Protein AF-A0A6M8B7M1-F1 (afdb_monomer_lite)

Foldseek 3Di:
DAKAKAKAKWKWKFFQDDDPDTQIATFPDREPVCRVVRLVCLVPDDQPDPVSCVRSVSSVVHDPPRIFMWIKMKIKIKGAKDWDDPPDPVLVVLVVQLVRLLCQLPDPVHHYTHDFPADAEDDFAWPDWDKDKWKWKDFAPAGPPRDDPRIGTLPDDPPPHPVVSQCSCQPVPCVVVVHDNDDPPDRHRMTMIMMMMIMIMTDIGGRNYDDDSSVRSVVNSVNSVVVSD

Structure (mmCIF, N/CA/C/O backbone):
data_AF-A0A6M8B7M1-F1
#
_entry.id   AF-A0A6M8B7M1-F1
#
loop_
_atom_site.group_PDB
_atom_site.id
_atom_site.type_symbol
_atom_site.label_atom_id
_atom_site.label_alt_id
_atom_site.label_comp_id
_atom_site.label_asym_id
_atom_site.label_entity_id
_atom_site.label_seq_id
_atom_site.pdbx_PDB_ins_code
_atom_site.Cartn_x
_atom_site.Cartn_y
_atom_site.Cartn_z
_atom_site.occupancy
_atom_site.B_iso_or_equiv
_atom_site.auth_seq_id
_atom_site.auth_comp_id
_atom_site.auth_asym_id
_atom_site.auth_atom_id
_atom_site.pdbx_PDB_model_num
ATOM 1 N N . MET A 1 1 ? 16.427 -6.566 -4.535 1.00 50.25 1 MET A N 1
ATOM 2 C CA . MET A 1 1 ? 16.160 -6.938 -3.132 1.00 50.25 1 MET A CA 1
ATOM 3 C C . MET A 1 1 ? 15.189 -8.113 -3.174 1.00 50.25 1 MET A C 1
ATOM 5 O O . MET A 1 1 ? 15.314 -8.883 -4.108 1.00 50.25 1 MET A O 1
ATOM 9 N N . ALA A 1 2 ? 14.326 -8.339 -2.187 1.00 62.00 2 ALA A N 1
ATOM 10 C CA . ALA A 1 2 ? 13.130 -9.162 -2.362 1.00 62.00 2 ALA A CA 1
ATOM 11 C C . ALA A 1 2 ? 11.922 -8.229 -2.210 1.00 62.00 2 ALA A C 1
ATOM 13 O O . ALA A 1 2 ? 12.039 -7.222 -1.501 1.00 62.00 2 ALA A O 1
ATOM 14 N N . ALA A 1 3 ? 10.789 -8.548 -2.846 1.00 69.50 3 ALA A N 1
ATOM 15 C CA . ALA A 1 3 ? 9.549 -7.794 -2.666 1.00 69.50 3 ALA A CA 1
ATOM 16 C C . ALA A 1 3 ? 9.254 -7.571 -1.178 1.00 69.50 3 ALA A C 1
ATOM 18 O O . ALA A 1 3 ? 9.353 -8.488 -0.359 1.00 69.50 3 ALA A O 1
ATOM 19 N N . ARG A 1 4 ? 8.907 -6.333 -0.831 1.00 84.06 4 ARG A N 1
ATOM 20 C CA . ARG A 1 4 ? 8.610 -5.935 0.545 1.00 84.06 4 ARG A CA 1
ATOM 21 C C . ARG A 1 4 ? 7.103 -5.908 0.711 1.00 84.06 4 ARG A C 1
ATOM 23 O O . ARG A 1 4 ? 6.458 -5.071 0.088 1.00 84.06 4 ARG A O 1
ATOM 30 N N . ALA A 1 5 ? 6.566 -6.808 1.531 1.00 93.88 5 ALA A N 1
ATOM 31 C CA . ALA A 1 5 ? 5.160 -6.832 1.911 1.00 93.88 5 ALA A CA 1
ATOM 32 C C . ALA A 1 5 ? 5.018 -6.649 3.427 1.00 93.88 5 ALA A C 1
ATOM 34 O O . ALA A 1 5 ? 5.775 -7.240 4.200 1.00 93.88 5 ALA A O 1
ATOM 35 N N . GLN A 1 6 ? 4.051 -5.837 3.847 1.00 96.38 6 GLN A N 1
ATOM 36 C CA . GLN A 1 6 ? 3.696 -5.672 5.256 1.00 96.38 6 GLN A CA 1
ATOM 37 C C . GLN A 1 6 ? 2.216 -5.325 5.419 1.00 96.38 6 GLN A C 1
ATOM 39 O O . GLN A 1 6 ? 1.580 -4.836 4.481 1.00 96.38 6 GLN A O 1
ATOM 44 N N . ILE A 1 7 ? 1.693 -5.571 6.619 1.00 97.12 7 ILE A N 1
ATOM 45 C CA . ILE A 1 7 ? 0.357 -5.154 7.043 1.00 97.12 7 ILE A CA 1
ATOM 46 C C . ILE A 1 7 ? 0.464 -4.371 8.347 1.00 97.12 7 ILE A C 1
ATOM 48 O O . ILE A 1 7 ? 0.953 -4.895 9.347 1.00 97.12 7 ILE A O 1
ATOM 52 N N . ASP A 1 8 ? -0.037 -3.144 8.352 1.00 96.12 8 ASP A N 1
ATOM 53 C CA . ASP A 1 8 ? -0.039 -2.257 9.508 1.00 96.12 8 ASP A CA 1
ATOM 54 C C . ASP A 1 8 ? -1.427 -2.193 10.156 1.00 96.12 8 ASP A C 1
ATOM 56 O O . ASP A 1 8 ? -2.445 -2.045 9.476 1.00 96.12 8 ASP A O 1
ATOM 60 N N . HIS A 1 9 ? -1.461 -2.265 11.489 1.00 95.75 9 HIS A N 1
ATOM 61 C CA . HIS A 1 9 ? -2.602 -1.824 12.285 1.00 95.75 9 HIS A CA 1
ATOM 62 C C . HIS A 1 9 ? -2.495 -0.317 12.483 1.00 95.75 9 HIS A C 1
ATOM 64 O O . HIS A 1 9 ? -1.769 0.171 13.352 1.00 95.75 9 HIS A O 1
ATOM 70 N N . GLU A 1 10 ? -3.245 0.428 11.686 1.00 95.25 10 GLU A N 1
ATOM 71 C CA . GLU A 1 10 ? -3.415 1.856 11.896 1.00 95.25 10 GLU A CA 1
ATOM 72 C C . GLU A 1 10 ? -4.432 2.032 13.023 1.00 95.25 10 GLU A C 1
ATOM 74 O O . GLU A 1 10 ? -5.534 1.494 12.935 1.00 95.25 10 GLU A O 1
ATOM 79 N N . TRP A 1 11 ? -4.098 2.773 14.080 1.00 95.88 11 TRP A N 1
ATOM 80 C CA . TRP A 1 11 ? -5.036 3.095 15.160 1.00 95.88 11 TRP A CA 1
ATOM 81 C C . TRP A 1 11 ? -5.643 4.482 14.977 1.00 95.88 11 TRP A C 1
ATOM 83 O O . TRP A 1 11 ? -4.970 5.422 14.564 1.00 95.88 11 TRP A O 1
ATOM 93 N N . MET A 1 12 ? -6.925 4.627 15.304 1.00 95.12 12 MET A N 1
ATOM 94 C CA . MET A 1 12 ? -7.669 5.880 15.210 1.00 95.12 12 MET A CA 1
ATOM 95 C C . MET A 1 12 ? -8.521 6.106 16.451 1.00 95.12 12 MET A C 1
ATOM 97 O O . MET A 1 12 ? -8.958 5.170 17.125 1.00 95.12 12 MET A O 1
ATOM 101 N N . ALA A 1 13 ? -8.811 7.377 16.710 1.00 93.94 13 ALA A N 1
ATOM 102 C CA . ALA A 1 13 ? -9.859 7.786 17.629 1.00 93.94 13 ALA A CA 1
ATOM 103 C C . ALA A 1 13 ? -10.965 8.507 16.858 1.00 93.94 13 ALA A C 1
ATOM 105 O O . ALA A 1 13 ? -10.692 9.310 15.962 1.00 93.94 13 ALA A O 1
ATOM 106 N N . ARG A 1 14 ? -12.215 8.248 17.241 1.00 90.50 14 ARG A N 1
ATOM 107 C CA . ARG A 1 14 ? -13.393 8.985 16.780 1.00 90.50 14 ARG A CA 1
ATOM 108 C C . ARG A 1 14 ? -14.243 9.449 17.957 1.00 90.50 14 ARG A C 1
ATOM 110 O O . ARG A 1 14 ? -14.181 8.864 19.035 1.00 90.50 14 ARG A O 1
ATOM 117 N N . GLY A 1 15 ? -15.054 10.483 17.758 1.00 84.56 15 GLY A N 1
ATOM 118 C CA . GLY A 1 15 ? -16.059 10.884 18.749 1.00 84.56 15 GLY A CA 1
ATOM 119 C C . GLY A 1 15 ? -17.270 9.946 18.764 1.00 84.56 15 GLY A C 1
ATOM 120 O O . GLY A 1 15 ? -17.719 9.501 17.708 1.00 84.56 15 GLY A O 1
ATOM 121 N N . ALA A 1 16 ? -17.830 9.682 19.945 1.00 71.44 16 ALA A N 1
ATOM 122 C CA . ALA A 1 16 ? -19.031 8.867 20.142 1.00 71.44 16 ALA A CA 1
ATOM 123 C C . ALA A 1 16 ? -20.357 9.553 19.697 1.00 71.44 16 ALA A C 1
ATOM 125 O O . ALA A 1 16 ? -21.299 9.586 20.474 1.00 71.44 16 ALA A O 1
ATOM 126 N N . THR A 1 17 ? -20.478 10.028 18.442 1.00 68.44 17 THR A N 1
ATOM 127 C CA . THR A 1 17 ? -21.732 10.518 17.770 1.00 68.44 17 THR A CA 1
ATOM 128 C C . THR A 1 17 ? -22.446 11.752 18.394 1.00 68.44 17 THR A C 1
ATOM 130 O O . THR A 1 17 ? -22.313 11.989 19.590 1.00 68.44 17 THR A O 1
ATOM 133 N N . PRO A 1 18 ? -23.365 12.467 17.691 1.00 55.09 18 PRO A N 1
ATOM 134 C CA . PRO A 1 18 ? -23.285 13.154 16.381 1.00 55.09 18 PRO A CA 1
ATOM 135 C C . PRO A 1 18 ? -22.349 14.397 16.418 1.00 55.09 18 PRO A C 1
ATOM 137 O O . PRO A 1 18 ? -21.857 14.742 17.493 1.00 55.09 18 PRO A O 1
ATOM 140 N N . PRO A 1 19 ? -22.096 15.122 15.299 1.00 54.25 19 PRO A N 1
ATOM 141 C CA . PRO A 1 19 ? -22.866 15.170 14.043 1.00 54.25 19 PRO A CA 1
ATOM 142 C C . PRO A 1 19 ? -22.560 14.007 13.092 1.00 54.25 19 PRO A C 1
ATOM 144 O O . PRO A 1 19 ? -21.630 13.248 13.352 1.00 54.25 19 PRO A O 1
ATOM 147 N N . ASP A 1 20 ? -23.332 13.909 11.998 1.00 56.28 20 ASP A N 1
ATOM 148 C CA . ASP A 1 20 ? -23.357 12.876 10.930 1.00 56.28 20 ASP A CA 1
ATOM 149 C C . ASP A 1 20 ? -21.999 12.502 10.298 1.00 56.28 20 ASP A C 1
ATOM 151 O O . ASP A 1 20 ? -21.921 11.660 9.408 1.00 56.28 20 ASP A O 1
ATOM 155 N N . ASN A 1 21 ? -20.913 13.110 10.763 1.00 63.81 21 ASN A N 1
ATOM 156 C CA . ASN A 1 21 ? -19.550 12.731 10.451 1.00 63.81 21 ASN A CA 1
ATOM 157 C C . ASN A 1 21 ? -18.676 13.013 11.690 1.00 63.81 21 ASN A C 1
ATOM 159 O O . ASN A 1 21 ? -18.142 14.125 11.828 1.00 63.81 21 ASN A O 1
ATOM 163 N N . PRO A 1 22 ? -18.597 12.081 12.662 1.00 71.19 22 PRO A N 1
ATOM 164 C CA . PRO A 1 22 ? -17.791 12.295 13.855 1.00 71.19 22 PRO A CA 1
ATOM 165 C C . PRO A 1 22 ? -16.328 12.520 13.443 1.00 71.19 22 PRO A C 1
ATOM 167 O O . PRO A 1 22 ? -15.845 11.850 12.530 1.00 71.19 22 PRO A O 1
ATOM 170 N N . PRO A 1 23 ? -15.605 13.461 14.081 1.00 81.00 23 PRO A N 1
ATOM 171 C CA . PRO A 1 23 ? -14.193 13.668 13.784 1.00 81.00 23 PRO A CA 1
ATOM 172 C C . PRO A 1 23 ? -13.435 12.357 14.008 1.00 81.00 23 PRO A C 1
ATOM 174 O O . PRO A 1 23 ? -13.570 11.755 15.073 1.00 81.00 23 PRO A O 1
ATOM 177 N N . VAL A 1 24 ? -12.656 11.937 13.013 1.00 87.94 24 VAL A N 1
ATOM 178 C CA . VAL A 1 24 ? -11.744 10.789 13.091 1.00 87.94 24 VAL A CA 1
ATOM 179 C C . VAL A 1 24 ? -10.322 11.316 12.963 1.00 87.94 24 VAL A C 1
ATOM 181 O O . VAL A 1 24 ? -10.053 12.159 12.107 1.00 87.94 24 VAL A O 1
ATOM 184 N N . VAL A 1 25 ? -9.420 10.836 13.813 1.00 92.06 25 VAL A N 1
ATOM 185 C CA . VAL A 1 25 ? -7.995 11.180 13.771 1.00 92.06 25 VAL A CA 1
ATOM 186 C C . VAL A 1 25 ? -7.148 9.915 13.810 1.00 92.06 25 VAL A C 1
ATOM 188 O O . VAL A 1 25 ? -7.424 9.010 14.599 1.00 92.06 25 VAL A O 1
ATOM 191 N N . GLY A 1 26 ? -6.128 9.857 12.952 1.00 92.88 26 GLY A N 1
ATOM 192 C CA . GLY A 1 26 ? -5.100 8.818 12.988 1.00 92.88 26 GLY A CA 1
ATOM 193 C C . GLY A 1 26 ? -4.170 9.002 14.184 1.00 92.88 26 GLY A C 1
ATOM 194 O O . GLY A 1 26 ? -3.868 10.128 14.576 1.00 92.88 26 GLY A O 1
ATOM 195 N N . LEU A 1 27 ? -3.735 7.898 14.779 1.00 93.88 27 LEU A N 1
ATOM 196 C CA . LEU A 1 27 ? -2.877 7.871 15.955 1.00 93.88 27 LEU A CA 1
ATOM 197 C C . LEU A 1 27 ? -1.531 7.254 15.587 1.00 93.88 27 LEU A C 1
ATOM 199 O O . LEU A 1 27 ? -1.476 6.186 14.983 1.00 93.88 27 LEU A O 1
ATOM 203 N N . GLU A 1 28 ? -0.444 7.879 16.032 1.00 91.62 28 GLU A N 1
ATOM 204 C CA . GLU A 1 28 ? 0.894 7.279 15.996 1.00 91.62 28 GLU A CA 1
ATOM 205 C C . GLU A 1 28 ? 1.015 6.210 17.099 1.00 91.62 28 GLU A C 1
ATOM 207 O O . GLU A 1 28 ? 1.672 6.394 18.126 1.00 91.62 28 GLU A O 1
ATOM 212 N N . ALA A 1 29 ? 0.295 5.105 16.919 1.00 92.06 29 ALA A N 1
ATOM 213 C CA . ALA A 1 29 ? 0.252 3.965 17.820 1.00 92.06 29 ALA A CA 1
ATOM 214 C C . ALA A 1 29 ? 0.104 2.685 17.000 1.00 92.06 29 ALA A C 1
ATOM 216 O O . ALA A 1 29 ? -0.763 2.602 16.137 1.00 92.06 29 ALA A O 1
ATOM 217 N N . THR A 1 30 ? 0.916 1.678 17.310 1.00 89.75 30 THR A N 1
ATOM 218 C CA . THR A 1 30 ? 0.813 0.355 16.677 1.00 89.75 30 THR A CA 1
ATOM 219 C C . THR A 1 30 ? -0.034 -0.607 17.506 1.00 89.75 30 THR A C 1
ATOM 221 O O . THR A 1 30 ? -0.439 -1.651 17.022 1.00 89.75 30 THR A O 1
ATOM 224 N N . SER A 1 31 ? -0.355 -0.271 18.754 1.00 92.69 31 SER A N 1
ATOM 225 C CA . SER A 1 31 ? -1.171 -1.119 19.629 1.00 92.69 31 SER A CA 1
ATOM 226 C C . SER A 1 31 ? -2.301 -0.341 20.273 1.00 92.69 31 SER A C 1
ATOM 228 O O . SER A 1 31 ? -2.190 0.862 20.558 1.00 92.69 31 SER A O 1
ATOM 230 N N . ARG A 1 32 ? -3.364 -1.062 20.632 1.00 93.50 32 ARG A N 1
ATOM 231 C CA . ARG A 1 32 ? -4.490 -0.463 21.355 1.00 93.50 32 ARG A CA 1
ATOM 232 C C . ARG A 1 32 ? -4.069 0.162 22.683 1.00 93.50 32 ARG A C 1
ATOM 234 O O . ARG A 1 32 ? -4.633 1.176 23.107 1.00 93.50 32 ARG A O 1
ATOM 241 N N . ALA A 1 33 ? -3.097 -0.447 23.358 1.00 93.69 33 ALA A N 1
ATOM 242 C CA . ALA A 1 33 ? -2.597 0.017 24.648 1.00 93.69 33 ALA A CA 1
ATOM 243 C C . ALA A 1 33 ? -1.935 1.404 24.556 1.00 93.69 33 ALA A C 1
ATOM 245 O O . ALA A 1 33 ? -1.994 2.182 25.508 1.00 93.69 33 ALA A O 1
ATOM 246 N N . GLN A 1 34 ? -1.341 1.736 23.406 1.00 95.12 34 GLN A N 1
ATOM 247 C CA . GLN A 1 34 ? -0.684 3.023 23.160 1.00 95.12 34 GLN A CA 1
ATOM 248 C C . GLN A 1 34 ? -1.654 4.109 22.675 1.00 95.12 34 GLN A C 1
ATOM 250 O O . GLN A 1 34 ? -1.396 5.296 22.893 1.00 95.12 34 GLN A O 1
ATOM 255 N N . ALA A 1 35 ? -2.779 3.724 22.063 1.00 93.81 35 ALA A N 1
ATOM 256 C CA . ALA A 1 35 ? -3.727 4.643 21.432 1.00 93.81 35 ALA A CA 1
ATOM 257 C C . ALA A 1 35 ? -4.201 5.807 22.342 1.00 93.81 35 ALA A C 1
ATOM 259 O O . ALA A 1 35 ? -4.167 6.954 21.887 1.00 93.81 35 ALA A O 1
ATOM 260 N N . PRO A 1 36 ? -4.540 5.606 23.636 1.00 94.12 36 PRO A N 1
ATOM 261 C CA . PRO A 1 36 ? -4.932 6.718 24.507 1.00 94.12 36 PRO A CA 1
ATOM 262 C C . PRO A 1 36 ? -3.813 7.734 24.744 1.00 94.12 36 PRO A C 1
ATOM 264 O O . PRO A 1 36 ? -4.052 8.943 24.783 1.00 94.12 36 PRO A O 1
ATOM 267 N N . GLN A 1 37 ? -2.570 7.262 24.886 1.00 94.81 37 GLN A N 1
ATOM 268 C CA . GLN A 1 37 ? -1.426 8.151 25.059 1.00 94.81 37 GLN A CA 1
ATOM 269 C C . GLN A 1 37 ? -1.120 8.911 23.764 1.00 94.81 37 GLN A C 1
ATOM 271 O O . GLN A 1 37 ? -0.813 10.100 23.836 1.00 94.81 37 GLN A O 1
ATOM 276 N N . ALA A 1 38 ? -1.233 8.261 22.603 1.00 94.12 38 ALA A N 1
ATOM 277 C CA . ALA A 1 38 ? -1.049 8.901 21.303 1.00 94.12 38 ALA A CA 1
ATOM 278 C C . ALA A 1 38 ? -2.077 10.020 21.070 1.00 94.12 38 ALA A C 1
ATOM 280 O O . ALA A 1 38 ? -1.701 11.137 20.720 1.00 94.12 38 ALA A O 1
ATOM 281 N N . LEU A 1 39 ? -3.357 9.776 21.378 1.00 94.06 39 LEU A N 1
ATOM 282 C CA . LEU A 1 39 ? -4.387 10.813 21.292 1.00 94.06 39 LEU A CA 1
ATOM 283 C C . LEU A 1 39 ? -4.105 11.983 22.242 1.00 94.06 39 LEU A C 1
ATOM 285 O O . LEU A 1 39 ? -4.245 13.147 21.865 1.00 94.06 39 LEU A O 1
ATOM 289 N N . ARG A 1 40 ? -3.676 11.692 23.476 1.00 92.62 40 ARG A N 1
ATOM 290 C CA . ARG A 1 40 ? -3.297 12.737 24.431 1.00 92.62 40 ARG A CA 1
ATOM 291 C C . ARG A 1 40 ? -2.141 13.586 23.903 1.00 92.62 40 ARG A C 1
ATOM 293 O O . ARG A 1 40 ? -2.224 14.804 24.012 1.00 92.62 40 ARG A O 1
ATOM 300 N N . ARG A 1 41 ? -1.105 12.969 23.317 1.00 91.25 41 ARG A N 1
ATOM 301 C CA . ARG A 1 41 ? 0.026 13.690 22.707 1.00 91.25 41 ARG A CA 1
ATOM 302 C C . ARG A 1 41 ? -0.452 14.639 21.616 1.00 91.25 41 ARG A C 1
ATOM 304 O O . ARG A 1 41 ? -0.151 15.824 21.711 1.00 91.25 41 ARG A O 1
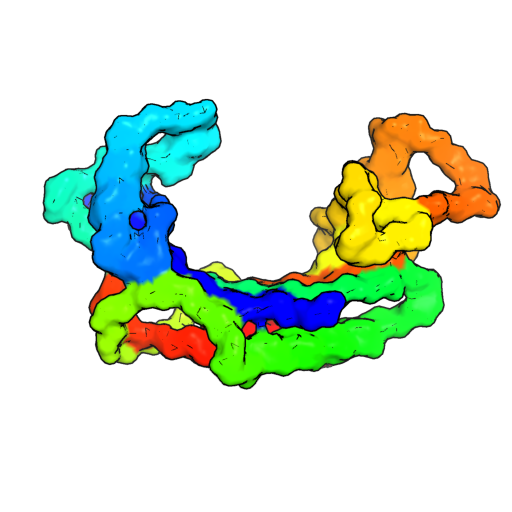ATOM 311 N N . LEU A 1 42 ? -1.289 14.165 20.689 1.00 90.56 42 LEU A N 1
ATOM 312 C CA . LEU A 1 42 ? -1.875 15.004 19.634 1.00 90.56 42 LEU A CA 1
ATOM 313 C C . LEU A 1 42 ? -2.626 16.221 20.190 1.00 90.56 42 LEU A C 1
ATOM 315 O O . LEU A 1 42 ? -2.543 17.298 19.616 1.00 90.56 42 LEU A O 1
ATOM 319 N N . ARG A 1 43 ? -3.325 16.076 21.324 1.00 88.94 43 ARG A N 1
ATOM 320 C CA . ARG A 1 43 ? -4.040 17.190 21.973 1.00 88.94 43 ARG A CA 1
ATOM 321 C C . ARG A 1 43 ? -3.118 18.191 22.677 1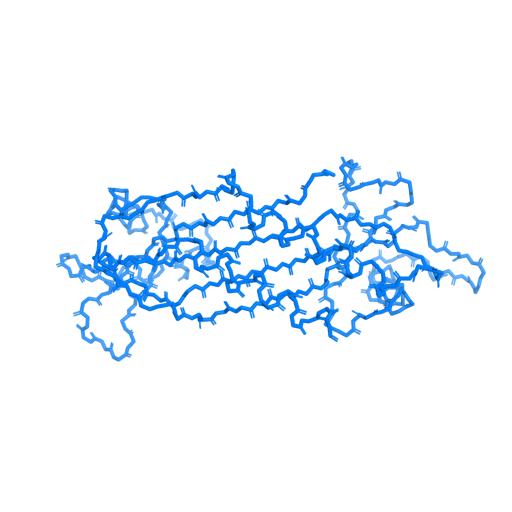.00 88.94 43 ARG A C 1
ATOM 323 O O . ARG A 1 43 ? -3.517 19.338 22.880 1.00 88.94 43 ARG A O 1
ATOM 330 N N . THR A 1 44 ? -1.937 17.766 23.119 1.00 87.06 44 THR A N 1
ATOM 331 C CA . THR A 1 44 ? -1.049 18.582 23.966 1.00 87.06 44 THR A CA 1
ATOM 332 C C . THR A 1 44 ? 0.161 19.152 23.239 1.00 87.06 44 THR A C 1
ATOM 334 O O . THR A 1 44 ? 0.725 20.143 23.695 1.00 87.06 44 THR A O 1
ATOM 337 N N . GLU A 1 45 ? 0.595 18.523 22.151 1.00 84.88 45 GLU A N 1
ATOM 338 C CA . GLU A 1 45 ? 1.769 18.951 21.400 1.00 84.88 45 GLU A CA 1
ATOM 339 C C . GLU A 1 45 ? 1.412 20.077 20.429 1.00 84.88 45 GLU A C 1
ATOM 341 O O . GLU A 1 45 ? 0.440 19.999 19.679 1.00 84.88 45 GLU A O 1
ATOM 346 N N . THR A 1 46 ? 2.219 21.140 20.430 1.00 76.75 46 THR A N 1
ATOM 347 C CA . THR A 1 46 ? 2.080 22.229 19.462 1.00 76.75 46 THR A CA 1
ATOM 348 C C . THR A 1 46 ? 2.488 21.725 18.073 1.00 76.75 46 THR A C 1
ATOM 350 O O . THR A 1 46 ? 3.641 21.308 17.906 1.00 76.75 46 THR A O 1
ATOM 353 N N . PRO A 1 47 ? 1.607 21.789 17.058 1.00 81.50 47 PRO A N 1
ATOM 354 C CA . PRO A 1 47 ? 1.949 21.361 15.707 1.00 81.50 47 PRO A CA 1
ATOM 355 C C . PRO A 1 47 ? 3.125 22.161 15.138 1.00 81.50 47 PRO A C 1
ATOM 357 O O . PRO A 1 47 ? 3.195 23.380 15.288 1.00 81.50 47 PRO A O 1
ATOM 360 N N . ARG A 1 48 ? 4.047 21.477 14.452 1.00 83.38 48 ARG A N 1
ATOM 361 C CA . ARG A 1 48 ? 5.249 22.098 13.859 1.00 83.38 48 ARG A CA 1
ATOM 362 C C . ARG A 1 48 ? 4.998 22.759 12.500 1.00 83.38 48 ARG A C 1
ATOM 364 O O . ARG A 1 48 ? 5.875 23.448 11.990 1.00 83.38 48 ARG A O 1
ATOM 371 N N . SER A 1 49 ? 3.832 22.528 11.904 1.00 88.88 49 SER A N 1
ATOM 372 C CA . SER A 1 49 ? 3.423 23.081 10.613 1.00 88.88 49 SER A CA 1
ATOM 373 C C . SER A 1 49 ? 1.903 23.228 10.544 1.00 88.88 49 SER A C 1
ATOM 375 O O . SER A 1 49 ? 1.171 22.589 11.302 1.00 88.88 49 SER A O 1
ATOM 377 N N . GLU A 1 50 ? 1.423 24.043 9.605 1.00 86.62 50 GLU A N 1
ATOM 378 C CA . GLU A 1 50 ? -0.009 24.174 9.313 1.00 86.62 50 GLU A CA 1
ATOM 379 C C . GLU A 1 50 ? -0.623 22.831 8.893 1.00 86.62 50 GLU A C 1
ATOM 381 O O . GLU A 1 50 ? -1.691 22.460 9.371 1.00 86.62 50 GLU A O 1
ATOM 386 N N . PHE A 1 51 ? 0.095 22.051 8.081 1.00 86.62 51 PHE A N 1
ATOM 387 C CA . PHE A 1 51 ? -0.332 20.704 7.705 1.00 86.62 51 PHE A CA 1
ATOM 388 C C . PHE A 1 51 ? -0.508 19.797 8.931 1.00 86.62 51 PHE A C 1
ATOM 390 O O . PHE A 1 51 ? -1.553 19.168 9.091 1.00 86.62 51 PHE A O 1
ATOM 397 N N . ALA A 1 52 ? 0.474 19.778 9.840 1.00 83.12 52 ALA A N 1
ATOM 398 C CA . ALA A 1 52 ? 0.381 19.000 11.073 1.00 83.12 52 ALA A CA 1
ATOM 399 C C . ALA A 1 52 ? -0.795 19.464 11.952 1.00 83.12 52 ALA A C 1
ATOM 401 O O . ALA A 1 52 ? -1.473 18.641 12.562 1.00 83.12 52 ALA A O 1
ATOM 402 N N . MET A 1 53 ? -1.078 20.770 11.978 1.00 85.62 53 MET A N 1
ATOM 403 C CA . MET A 1 53 ? -2.226 21.323 12.694 1.00 85.62 53 MET A CA 1
ATOM 404 C C . MET A 1 53 ? -3.551 20.840 12.099 1.00 85.62 53 MET A C 1
ATOM 406 O O . MET A 1 53 ? -4.431 20.424 12.849 1.00 85.62 53 MET A O 1
ATOM 410 N N . ILE A 1 54 ? -3.695 20.857 10.771 1.00 86.25 54 ILE A N 1
ATOM 411 C CA . ILE A 1 54 ? -4.903 20.380 10.082 1.00 86.25 54 ILE A CA 1
ATOM 412 C C . ILE A 1 54 ? -5.127 18.892 10.370 1.00 86.25 54 ILE A C 1
ATOM 414 O O . ILE A 1 54 ? -6.233 18.512 10.758 1.00 86.25 54 ILE A O 1
ATOM 418 N N . MET A 1 55 ? -4.078 18.073 10.256 1.00 85.00 55 MET A N 1
ATOM 419 C CA . MET A 1 55 ? -4.153 16.628 10.500 1.00 85.00 55 MET A CA 1
ATOM 420 C C . MET A 1 55 ? -4.489 16.287 11.958 1.00 85.00 55 MET A C 1
ATOM 422 O O . MET A 1 55 ? -5.280 15.379 12.204 1.00 85.00 55 MET A O 1
ATOM 426 N N . ALA A 1 56 ? -3.948 17.032 12.928 1.00 86.31 56 ALA A N 1
ATOM 427 C CA . ALA A 1 56 ? -4.246 16.834 14.347 1.00 86.31 56 ALA A CA 1
ATOM 428 C C . ALA A 1 56 ? -5.584 17.466 14.776 1.00 86.31 56 ALA A C 1
ATOM 430 O O . ALA A 1 56 ? -6.144 17.069 15.798 1.00 86.31 56 ALA A O 1
ATOM 431 N N . SER A 1 57 ? -6.125 18.421 14.001 1.00 86.69 57 SER A N 1
ATOM 432 C CA . SER A 1 57 ? -7.331 19.197 14.339 1.00 86.69 57 SER A CA 1
ATOM 433 C C . SER A 1 57 ? -8.527 18.361 14.834 1.00 86.69 57 SER A C 1
ATOM 435 O O . SER A 1 57 ? -9.202 18.799 15.776 1.00 86.69 57 SER A O 1
ATOM 437 N N . PRO A 1 58 ? -8.802 17.150 14.300 1.00 89.12 58 PRO A N 1
ATOM 438 C CA . PRO A 1 58 ? -9.930 16.358 14.770 1.00 89.12 58 PRO A CA 1
ATOM 439 C C . PRO A 1 58 ? -9.731 15.825 16.200 1.00 89.12 58 PRO A C 1
ATOM 441 O O . PRO A 1 58 ? -10.724 15.640 16.901 1.00 89.12 58 PRO A O 1
ATOM 444 N N . ALA A 1 59 ? -8.492 15.669 16.689 1.00 89.88 59 ALA A N 1
ATOM 445 C CA . ALA A 1 59 ? -8.203 15.196 18.049 1.00 89.88 59 ALA A CA 1
ATOM 446 C C . ALA A 1 59 ? -8.765 16.120 19.145 1.00 89.88 59 ALA A C 1
ATOM 448 O O . ALA A 1 59 ? -9.231 15.638 20.180 1.00 89.88 59 ALA A O 1
ATOM 449 N N . TRP A 1 60 ? -8.764 17.440 18.917 1.00 87.00 60 TRP A N 1
ATOM 450 C CA . TRP A 1 60 ? -9.356 18.425 19.838 1.00 87.00 60 TRP A CA 1
ATOM 451 C C . TRP A 1 60 ? -10.883 18.501 19.747 1.00 87.00 60 TRP A C 1
ATOM 453 O O . TRP A 1 60 ? -11.526 19.030 20.649 1.00 87.00 60 TRP A O 1
ATOM 463 N N . ARG A 1 61 ? -11.475 17.982 18.665 1.00 86.94 61 ARG A N 1
ATOM 464 C CA . ARG A 1 61 ? -12.932 17.955 18.463 1.00 86.94 61 ARG A CA 1
ATOM 465 C C . ARG A 1 61 ? -13.595 16.728 19.083 1.00 86.94 61 ARG A C 1
ATOM 467 O O . ARG A 1 61 ? -14.815 16.718 19.210 1.00 86.94 61 ARG A O 1
ATOM 474 N N . ILE A 1 62 ? -12.819 15.709 19.446 1.00 88.25 62 ILE A N 1
ATOM 475 C CA . ILE A 1 62 ? -13.290 14.552 20.210 1.00 88.25 62 ILE A CA 1
ATOM 476 C C . ILE A 1 62 ? -13.319 14.966 21.689 1.00 88.25 62 ILE A C 1
ATOM 478 O O . ILE A 1 62 ? -12.247 15.256 22.225 1.00 88.25 62 ILE A O 1
ATOM 482 N N . PRO A 1 63 ? -14.485 15.021 22.359 1.00 84.69 63 PRO A N 1
ATOM 483 C CA . PRO A 1 63 ? -14.548 15.365 23.777 1.00 84.69 63 PRO A CA 1
ATOM 484 C C . PRO A 1 63 ? -13.822 14.333 24.643 1.00 84.69 63 PRO A C 1
ATOM 486 O O . PRO A 1 63 ? -13.847 13.138 24.345 1.00 84.69 63 PRO A O 1
ATOM 489 N N . GLU A 1 64 ? -13.198 14.795 25.726 1.00 86.25 64 GLU A N 1
ATOM 490 C CA . GLU A 1 64 ? -12.556 13.910 26.699 1.00 86.25 64 GLU A CA 1
ATOM 491 C C . GLU A 1 64 ? -13.588 12.986 27.361 1.00 86.25 64 GLU A C 1
ATOM 493 O O . GLU A 1 64 ? -14.630 13.445 27.832 1.00 86.25 64 GLU A O 1
ATOM 498 N N . GLY A 1 65 ? -13.315 11.680 27.370 1.00 86.69 65 GLY A N 1
ATOM 499 C CA . GLY A 1 65 ? -14.222 10.649 27.880 1.00 86.69 65 GLY A CA 1
ATOM 500 C C . GLY A 1 65 ? -15.283 10.179 26.877 1.00 86.69 65 GLY A C 1
ATOM 501 O O . GLY A 1 65 ? -16.071 9.296 27.209 1.00 86.69 65 GLY A O 1
ATOM 502 N N . ALA A 1 66 ? -15.311 10.745 25.667 1.00 88.19 66 ALA A N 1
ATOM 503 C CA . ALA A 1 66 ? -16.204 10.350 24.575 1.00 88.19 66 ALA A CA 1
ATOM 504 C C . ALA A 1 66 ? -15.443 9.740 23.381 1.00 88.19 66 ALA A C 1
ATOM 506 O O . ALA A 1 66 ? -15.963 9.698 22.261 1.00 88.19 66 ALA A O 1
ATOM 507 N N . GLU A 1 67 ? -14.199 9.309 23.597 1.00 90.62 67 GLU A N 1
ATOM 508 C CA . GLU A 1 67 ? -13.386 8.637 22.592 1.00 90.62 67 GLU A CA 1
ATOM 509 C C . GLU A 1 67 ? -13.890 7.219 22.317 1.00 90.62 67 GLU A C 1
ATOM 511 O O . GLU A 1 67 ? -14.073 6.413 23.227 1.00 90.62 67 GLU A O 1
ATOM 516 N N . VAL A 1 68 ? -14.003 6.882 21.039 1.00 92.12 68 VAL A N 1
ATOM 517 C CA . VAL A 1 68 ? -14.125 5.507 20.563 1.00 92.12 68 VAL A CA 1
ATOM 518 C C . VAL A 1 68 ? -12.871 5.189 19.768 1.00 92.12 68 VAL A C 1
ATOM 520 O O . VAL A 1 68 ? -12.534 5.910 18.825 1.00 92.12 68 VAL A O 1
ATOM 523 N N . TYR A 1 69 ? -12.180 4.117 20.141 1.00 94.00 69 TYR A N 1
ATOM 524 C CA . TYR A 1 69 ? -11.012 3.652 19.407 1.00 94.00 69 TYR A CA 1
ATOM 525 C C . TYR A 1 69 ? -11.440 2.649 18.345 1.00 94.00 69 TYR A C 1
ATOM 527 O O . TYR A 1 69 ? -12.320 1.815 18.548 1.00 94.00 69 TYR A O 1
ATOM 535 N N . CYS A 1 70 ? -10.821 2.775 17.187 1.00 94.50 70 CYS A N 1
ATOM 536 C CA . CYS A 1 70 ? -11.028 1.916 16.036 1.00 94.50 70 CYS A CA 1
ATOM 537 C C . CYS A 1 70 ? -9.687 1.744 15.334 1.00 94.50 70 CYS A C 1
ATOM 539 O O . CYS A 1 70 ? -8.738 2.488 15.598 1.00 94.50 70 CYS A O 1
ATOM 541 N N . TYR A 1 71 ? -9.601 0.757 14.460 1.00 95.50 71 TYR A N 1
ATOM 542 C CA . TYR A 1 71 ? -8.395 0.491 13.700 1.00 95.50 71 TYR A CA 1
ATOM 543 C C . TYR A 1 71 ? -8.722 0.243 12.228 1.00 95.50 71 TYR A C 1
ATOM 545 O O . TYR A 1 71 ? -9.883 0.096 11.843 1.00 95.50 71 TYR A O 1
ATOM 553 N N . ARG A 1 72 ? -7.696 0.246 11.388 1.00 95.50 72 ARG A N 1
ATOM 554 C CA . ARG A 1 72 ? -7.745 -0.220 10.003 1.00 95.50 72 ARG A CA 1
ATOM 555 C C . ARG A 1 72 ? -6.550 -1.120 9.795 1.00 95.50 72 ARG A C 1
ATOM 557 O O . ARG A 1 72 ? -5.515 -0.935 10.431 1.00 95.50 72 ARG A O 1
ATOM 564 N N . LEU A 1 73 ? -6.704 -2.075 8.896 1.00 96.88 73 LEU A N 1
ATOM 565 C CA . LEU A 1 73 ? -5.572 -2.809 8.365 1.00 96.88 73 LEU A CA 1
ATOM 566 C C . LEU A 1 73 ? -5.170 -2.161 7.042 1.00 96.88 73 LEU A C 1
ATOM 568 O O . LEU A 1 73 ? -6.026 -1.952 6.177 1.00 96.88 73 LEU A O 1
ATOM 572 N N . HIS A 1 74 ? -3.885 -1.855 6.886 1.00 97.25 74 HIS A N 1
ATOM 573 C CA . HIS A 1 74 ? -3.300 -1.383 5.631 1.00 97.25 74 HIS A CA 1
ATOM 574 C C . HIS A 1 74 ? -2.235 -2.374 5.181 1.00 97.25 74 HIS A C 1
ATOM 576 O O . HIS A 1 74 ? -1.208 -2.529 5.828 1.00 97.25 74 HIS A O 1
ATOM 582 N N . ALA A 1 75 ? -2.505 -3.083 4.090 1.00 97.69 75 ALA A N 1
ATOM 583 C CA . ALA A 1 75 ? -1.544 -3.946 3.429 1.00 97.69 75 ALA A CA 1
ATOM 584 C C . ALA A 1 75 ? -0.860 -3.170 2.311 1.00 97.69 75 ALA A C 1
ATOM 586 O O . ALA A 1 75 ? -1.532 -2.509 1.515 1.00 97.69 75 ALA A O 1
ATOM 587 N N . GLN A 1 76 ? 0.454 -3.317 2.206 1.00 96.69 76 GLN A N 1
ATOM 588 C CA . GLN A 1 76 ? 1.240 -2.761 1.114 1.00 96.69 76 GLN A CA 1
ATOM 589 C C . GLN A 1 76 ? 2.280 -3.765 0.633 1.00 96.69 76 GLN A C 1
ATOM 591 O O . GLN A 1 76 ? 2.874 -4.491 1.431 1.00 96.69 76 GLN A O 1
ATOM 596 N N . VAL A 1 77 ? 2.498 -3.795 -0.679 1.00 96.69 77 VAL A N 1
ATOM 597 C CA . VAL A 1 77 ? 3.556 -4.570 -1.319 1.00 96.69 77 VAL A CA 1
ATOM 598 C C . VAL A 1 77 ? 4.201 -3.759 -2.433 1.00 96.69 77 VAL A C 1
ATOM 600 O O . VAL A 1 77 ? 3.512 -3.137 -3.241 1.00 96.69 77 VAL A O 1
ATOM 603 N N . ILE A 1 78 ? 5.531 -3.766 -2.468 1.00 94.94 78 ILE A N 1
ATOM 604 C CA . ILE A 1 78 ? 6.328 -3.188 -3.553 1.00 94.94 78 ILE A CA 1
ATOM 605 C C . ILE A 1 78 ? 7.307 -4.261 -4.024 1.00 94.94 78 ILE A C 1
ATOM 607 O O . ILE A 1 78 ? 8.042 -4.840 -3.215 1.00 94.94 78 ILE A O 1
ATOM 611 N N . THR A 1 79 ? 7.279 -4.561 -5.319 1.00 95.56 79 THR A N 1
ATOM 612 C CA . THR A 1 79 ? 8.166 -5.553 -5.940 1.00 95.56 79 THR A CA 1
ATOM 613 C C . THR A 1 79 ? 9.557 -4.987 -6.166 1.00 95.56 79 THR A C 1
ATOM 615 O O . THR A 1 79 ? 9.784 -3.784 -6.042 1.00 95.56 79 THR A O 1
ATOM 618 N N . ASP A 1 80 ? 10.493 -5.848 -6.557 1.00 93.50 80 ASP A N 1
ATOM 619 C CA . ASP A 1 80 ? 11.760 -5.344 -7.065 1.00 93.50 80 ASP A CA 1
ATOM 620 C C . ASP A 1 80 ? 11.537 -4.513 -8.330 1.00 93.50 80 ASP A C 1
ATOM 622 O O . ASP A 1 80 ? 10.690 -4.813 -9.181 1.00 93.50 80 ASP A O 1
ATOM 626 N N . GLU A 1 81 ? 12.320 -3.449 -8.431 1.00 92.81 81 GLU A N 1
ATOM 627 C CA . GLU A 1 81 ? 12.397 -2.644 -9.633 1.00 92.81 81 GLU A CA 1
ATOM 628 C C . GLU A 1 81 ? 13.233 -3.364 -10.691 1.00 92.81 81 GLU A C 1
ATOM 630 O O . GLU A 1 81 ? 14.303 -3.910 -10.405 1.00 92.81 81 GLU A O 1
ATOM 635 N N . ALA A 1 82 ? 12.756 -3.319 -11.929 1.00 94.69 82 ALA A N 1
ATOM 636 C CA . ALA A 1 82 ? 13.453 -3.828 -13.097 1.00 94.69 82 ALA A CA 1
ATOM 637 C C . ALA A 1 82 ? 13.751 -2.681 -14.072 1.00 94.69 82 ALA A C 1
ATOM 639 O O . ALA A 1 82 ? 12.918 -1.777 -14.211 1.00 94.69 82 ALA A O 1
ATOM 640 N N . PRO A 1 83 ? 14.907 -2.702 -14.756 1.00 95.19 83 PRO A N 1
ATOM 641 C CA . PRO A 1 83 ? 15.182 -1.738 -15.806 1.00 95.19 83 PRO A CA 1
ATOM 642 C C . PRO A 1 83 ? 14.295 -2.041 -17.020 1.00 95.19 83 PRO A C 1
ATOM 644 O O . PRO A 1 83 ? 14.087 -3.203 -17.382 1.00 95.19 83 PRO A O 1
ATOM 647 N N . VAL A 1 84 ? 13.786 -0.993 -17.659 1.00 95.50 84 VAL A N 1
ATOM 648 C CA . VAL A 1 84 ? 12.928 -1.069 -18.844 1.00 95.50 84 VAL A CA 1
ATOM 649 C C . VAL A 1 84 ? 13.594 -0.318 -19.992 1.00 95.50 84 VAL A C 1
ATOM 651 O O . VAL A 1 84 ? 14.077 0.799 -19.814 1.00 95.50 84 VAL A O 1
ATOM 654 N N . GLY A 1 85 ? 13.606 -0.937 -21.170 1.00 94.00 85 GLY A N 1
ATOM 655 C CA . GLY A 1 85 ? 14.075 -0.345 -22.418 1.00 94.00 85 GLY A CA 1
ATOM 656 C C . GLY A 1 85 ? 13.108 -0.605 -23.580 1.00 94.00 85 GLY A C 1
ATOM 657 O O . GLY A 1 85 ? 12.077 -1.259 -23.388 1.00 94.00 85 GLY A O 1
ATOM 658 N N . PRO A 1 86 ? 13.458 -0.165 -24.803 1.00 92.31 86 PRO A N 1
ATOM 659 C CA . PRO A 1 86 ? 12.584 -0.246 -25.980 1.00 92.31 86 PRO A CA 1
ATOM 660 C C . PRO A 1 86 ? 12.114 -1.662 -26.338 1.00 92.31 86 PRO A C 1
ATOM 662 O O . PRO A 1 86 ? 11.069 -1.836 -26.956 1.00 92.31 86 PRO A O 1
ATOM 665 N N . THR A 1 87 ? 12.896 -2.681 -25.975 1.00 94.06 87 THR A N 1
ATOM 666 C CA . THR A 1 87 ? 12.624 -4.089 -26.299 1.00 94.06 87 THR A CA 1
ATOM 667 C C . THR A 1 87 ? 12.167 -4.908 -25.092 1.00 94.06 87 THR A C 1
ATOM 669 O O . THR A 1 87 ? 12.137 -6.135 -25.175 1.00 94.06 87 THR A O 1
ATOM 672 N N . THR A 1 88 ? 11.888 -4.276 -23.948 1.00 96.38 88 THR A N 1
ATOM 673 C CA . THR A 1 88 ? 11.414 -4.990 -22.757 1.00 96.38 88 THR A CA 1
ATOM 674 C C . THR A 1 88 ? 10.006 -5.529 -22.998 1.00 96.38 88 THR A C 1
ATOM 676 O O . THR A 1 88 ? 9.097 -4.776 -23.335 1.00 96.38 88 THR A O 1
ATOM 679 N N . ASP A 1 89 ? 9.821 -6.830 -22.779 1.00 95.75 89 ASP A N 1
ATOM 680 C CA . ASP A 1 89 ? 8.502 -7.463 -22.743 1.00 95.75 89 ASP A CA 1
ATOM 681 C C . ASP A 1 89 ? 7.785 -7.060 -21.444 1.00 95.75 89 ASP A C 1
ATOM 683 O O . ASP A 1 89 ? 8.112 -7.543 -20.354 1.00 95.75 89 ASP A O 1
ATOM 687 N N . LEU A 1 90 ? 6.857 -6.107 -21.556 1.00 94.06 90 LEU A N 1
ATOM 688 C CA . LEU A 1 90 ? 6.141 -5.557 -20.407 1.00 94.06 90 LEU A CA 1
ATOM 689 C C . LEU A 1 90 ? 5.123 -6.538 -19.829 1.00 94.06 90 LEU A C 1
ATOM 691 O O . LEU A 1 90 ? 4.975 -6.558 -18.610 1.00 94.06 90 LEU A O 1
ATOM 695 N N . ASP A 1 91 ? 4.520 -7.393 -20.657 1.00 93.75 91 ASP A N 1
ATOM 696 C CA . ASP A 1 91 ? 3.565 -8.410 -20.208 1.00 93.75 91 ASP A CA 1
ATOM 697 C C . ASP A 1 91 ? 4.285 -9.481 -19.376 1.00 93.75 91 ASP A C 1
ATOM 699 O O . ASP A 1 91 ? 3.834 -9.865 -18.293 1.00 93.75 91 ASP A O 1
ATOM 703 N N . ALA A 1 92 ? 5.462 -9.927 -19.834 1.00 95.12 92 ALA A N 1
ATOM 704 C CA . ALA A 1 92 ? 6.298 -10.849 -19.068 1.00 95.12 92 ALA A CA 1
ATOM 705 C C . ALA A 1 92 ? 6.794 -10.223 -17.755 1.00 95.12 92 ALA A C 1
ATOM 707 O O . ALA A 1 92 ? 6.852 -10.904 -16.725 1.00 95.12 92 ALA A O 1
ATOM 708 N N . LEU A 1 93 ? 7.138 -8.929 -17.773 1.00 95.56 93 LEU A N 1
ATOM 709 C CA . LEU A 1 93 ? 7.538 -8.201 -16.571 1.00 95.56 93 LEU A CA 1
ATOM 710 C C . LEU A 1 93 ? 6.374 -8.057 -15.578 1.00 95.56 93 LEU A C 1
ATOM 712 O O .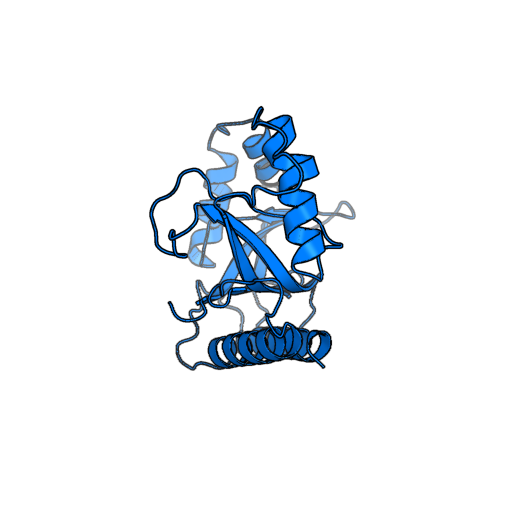 LEU A 1 93 ? 6.576 -8.290 -14.386 1.00 95.56 93 LEU A O 1
ATOM 716 N N . ASP A 1 94 ? 5.168 -7.742 -16.054 1.00 94.50 94 ASP A N 1
ATOM 717 C CA . ASP A 1 94 ? 3.960 -7.660 -15.227 1.00 94.50 94 ASP A CA 1
ATOM 718 C C . ASP A 1 94 ? 3.636 -8.998 -14.569 1.00 94.50 94 ASP A C 1
ATOM 720 O O . ASP A 1 94 ? 3.435 -9.057 -13.354 1.00 94.50 94 ASP A O 1
ATOM 724 N N . ALA A 1 95 ? 3.680 -10.092 -15.332 1.00 94.94 95 ALA A N 1
ATOM 725 C CA . ALA A 1 95 ? 3.469 -11.432 -14.797 1.00 94.94 95 ALA A CA 1
ATOM 726 C C . ALA A 1 95 ? 4.517 -11.800 -13.728 1.00 94.94 95 ALA A C 1
ATOM 728 O O . ALA A 1 95 ? 4.177 -12.371 -12.686 1.00 94.94 95 ALA A O 1
ATOM 729 N N . ALA A 1 96 ? 5.790 -11.452 -13.949 1.00 95.50 96 ALA A N 1
ATOM 730 C CA . ALA A 1 96 ? 6.862 -11.702 -12.988 1.00 95.50 96 ALA A CA 1
ATOM 731 C C . ALA A 1 96 ? 6.690 -10.884 -11.695 1.00 95.50 96 ALA A C 1
ATOM 733 O O . ALA A 1 96 ? 6.842 -11.426 -10.596 1.00 95.50 96 ALA A O 1
ATOM 734 N N . GLN A 1 97 ? 6.334 -9.602 -11.806 1.00 95.75 97 GLN A N 1
ATOM 735 C CA . GLN A 1 97 ? 6.105 -8.720 -10.659 1.00 95.75 97 GLN A CA 1
ATOM 736 C C . GLN A 1 97 ? 4.842 -9.116 -9.885 1.00 95.75 97 GLN A C 1
ATOM 738 O O . GLN A 1 97 ? 4.879 -9.194 -8.655 1.00 95.75 97 GLN A O 1
ATOM 743 N N . ALA A 1 98 ? 3.757 -9.476 -10.573 1.00 96.56 98 ALA A N 1
ATOM 744 C CA . ALA A 1 98 ? 2.562 -10.024 -9.939 1.00 96.56 98 ALA A CA 1
ATOM 745 C C . ALA A 1 98 ? 2.872 -11.302 -9.151 1.00 96.56 98 ALA A C 1
ATOM 747 O O . ALA A 1 98 ? 2.504 -11.409 -7.979 1.00 96.56 98 ALA A O 1
ATOM 748 N N . ALA A 1 99 ? 3.609 -12.245 -9.749 1.00 95.94 99 ALA A N 1
ATOM 749 C CA . ALA A 1 99 ? 4.023 -13.470 -9.070 1.00 95.94 99 ALA A CA 1
ATOM 750 C C . ALA A 1 99 ? 4.878 -13.176 -7.827 1.00 95.94 99 ALA A C 1
ATOM 752 O O . ALA A 1 99 ? 4.661 -13.778 -6.773 1.00 95.94 99 ALA A O 1
ATOM 753 N N . GLN A 1 100 ? 5.807 -12.219 -7.922 1.00 96.06 100 GLN A N 1
ATOM 754 C CA . GLN A 1 100 ? 6.635 -11.803 -6.794 1.00 96.06 100 GLN A CA 1
ATOM 755 C C . GLN A 1 100 ? 5.798 -11.197 -5.655 1.00 96.06 100 GLN A C 1
ATOM 757 O O . GLN A 1 100 ? 5.986 -11.556 -4.492 1.00 96.06 100 GLN A O 1
ATOM 762 N N . ALA A 1 101 ? 4.859 -10.305 -5.981 1.00 96.12 101 ALA A N 1
ATOM 763 C CA . ALA A 1 101 ? 3.997 -9.657 -4.999 1.00 96.12 101 ALA A CA 1
ATOM 764 C C . ALA A 1 101 ? 3.055 -10.657 -4.309 1.00 96.12 101 ALA A C 1
ATOM 766 O O . ALA A 1 101 ? 2.938 -10.652 -3.084 1.00 96.12 101 ALA A O 1
ATOM 767 N N . ILE A 1 102 ? 2.424 -11.555 -5.074 1.00 96.44 102 ILE A N 1
ATOM 768 C CA . ILE A 1 102 ? 1.533 -12.597 -4.541 1.00 96.44 102 ILE A CA 1
ATOM 769 C C . ILE A 1 102 ? 2.304 -13.560 -3.630 1.00 96.44 102 ILE A C 1
ATOM 771 O O . ILE A 1 102 ? 1.795 -13.936 -2.570 1.00 96.44 102 ILE A O 1
ATOM 775 N N . ALA A 1 103 ? 3.532 -13.933 -4.006 1.00 95.62 103 ALA A N 1
ATOM 776 C CA . ALA A 1 103 ? 4.392 -14.764 -3.170 1.00 95.62 103 ALA A CA 1
ATOM 777 C C . ALA A 1 103 ? 4.718 -14.073 -1.837 1.00 95.62 103 ALA A C 1
ATOM 779 O O . ALA A 1 103 ? 4.554 -14.690 -0.789 1.00 95.62 103 ALA A O 1
ATOM 780 N N . ALA A 1 104 ? 5.088 -12.787 -1.862 1.00 95.44 104 ALA A N 1
ATOM 781 C CA . ALA A 1 104 ? 5.378 -12.017 -0.650 1.00 95.44 104 ALA A CA 1
ATOM 782 C C . ALA A 1 104 ? 4.151 -11.861 0.270 1.00 95.44 104 ALA A C 1
ATOM 784 O O . ALA A 1 104 ? 4.275 -11.966 1.486 1.00 95.44 104 ALA A O 1
ATOM 785 N N . LEU A 1 105 ? 2.955 -11.667 -0.298 1.00 95.75 105 LEU A N 1
ATOM 786 C CA . LEU A 1 105 ? 1.695 -11.595 0.459 1.00 95.75 105 LEU A CA 1
ATOM 787 C C . LEU A 1 105 ? 1.262 -12.940 1.059 1.00 95.75 105 LEU A C 1
ATOM 789 O O . LEU A 1 105 ? 0.469 -12.964 1.996 1.00 95.75 105 LEU A O 1
ATOM 793 N N . SER A 1 106 ? 1.753 -14.051 0.511 1.00 93.44 106 SER A N 1
ATOM 794 C CA . SER A 1 106 ? 1.438 -15.407 0.978 1.00 93.44 106 SER A CA 1
ATOM 795 C C . SER A 1 106 ? 2.526 -15.989 1.887 1.00 93.44 106 SER A C 1
ATOM 797 O O . SER A 1 106 ? 2.408 -17.136 2.323 1.00 93.44 106 SER A O 1
ATOM 799 N N . ASP A 1 107 ? 3.596 -15.234 2.145 1.00 91.31 107 ASP A N 1
ATOM 800 C CA . ASP A 1 107 ? 4.735 -15.693 2.929 1.00 91.31 107 ASP A CA 1
ATOM 801 C C . ASP A 1 107 ? 4.356 -15.819 4.420 1.00 91.31 107 ASP A C 1
ATOM 803 O O . ASP A 1 107 ? 3.794 -14.882 4.994 1.00 91.31 107 ASP A O 1
ATOM 807 N N . PRO A 1 108 ? 4.670 -16.941 5.096 1.00 86.25 108 PRO A N 1
ATOM 808 C CA . PRO A 1 108 ? 4.433 -17.087 6.536 1.00 86.25 108 PRO A CA 1
ATOM 809 C C . PRO A 1 108 ? 5.167 -16.055 7.411 1.00 86.25 108 PRO A C 1
ATOM 811 O O . PRO A 1 108 ? 4.795 -15.853 8.564 1.00 86.25 108 PRO A O 1
ATOM 814 N N . GLY A 1 109 ? 6.228 -15.443 6.888 1.00 85.94 109 GLY A N 1
ATOM 815 C CA . GLY A 1 109 ? 7.001 -14.354 7.475 1.00 85.94 109 GLY A CA 1
ATOM 816 C C . GLY A 1 109 ? 6.525 -12.956 7.071 1.00 85.94 109 GLY A C 1
ATOM 817 O O . GLY A 1 109 ? 7.256 -11.995 7.323 1.00 85.94 109 GLY A O 1
ATOM 818 N N . LEU A 1 110 ? 5.335 -12.819 6.467 1.00 91.75 110 LEU A N 1
ATOM 819 C CA . LEU A 1 110 ? 4.699 -11.524 6.219 1.00 91.75 110 LEU A CA 1
ATOM 820 C C . LEU A 1 110 ? 4.681 -10.692 7.506 1.00 91.75 110 LEU A C 1
ATOM 822 O O . LEU A 1 110 ? 4.186 -11.119 8.551 1.00 91.75 110 LEU A O 1
ATOM 826 N N . ILE A 1 111 ? 5.235 -9.485 7.425 1.00 93.94 111 ILE A N 1
ATOM 827 C CA . ILE A 1 111 ? 5.389 -8.614 8.585 1.00 93.94 111 ILE A CA 1
ATOM 828 C C . ILE A 1 111 ? 4.030 -7.998 8.918 1.00 93.94 111 ILE A C 1
ATOM 830 O O . ILE A 1 111 ? 3.467 -7.252 8.120 1.00 93.94 111 ILE A O 1
ATOM 834 N N . ILE A 1 112 ? 3.533 -8.281 10.120 1.00 94.75 112 ILE A N 1
ATOM 835 C CA . ILE A 1 112 ? 2.340 -7.647 10.681 1.00 94.75 112 ILE A CA 1
ATOM 836 C C . ILE A 1 112 ? 2.799 -6.700 11.787 1.00 94.75 112 ILE A C 1
ATOM 838 O O . ILE A 1 112 ? 3.392 -7.126 12.780 1.00 94.75 112 ILE A O 1
ATOM 842 N N . ILE A 1 113 ? 2.550 -5.408 11.602 1.00 95.06 113 ILE A N 1
ATOM 843 C CA . ILE A 1 113 ? 2.928 -4.360 12.542 1.00 95.06 113 ILE A CA 1
ATOM 844 C C . ILE A 1 113 ? 1.703 -3.999 13.370 1.00 95.06 113 ILE A C 1
ATOM 846 O O . ILE A 1 113 ? 0.662 -3.602 12.846 1.00 95.06 113 ILE A O 1
ATOM 850 N N . GLY A 1 114 ? 1.851 -4.119 14.685 1.00 93.38 114 GLY A N 1
ATOM 851 C CA . GLY A 1 114 ? 0.818 -3.745 15.635 1.00 93.38 114 GLY A CA 1
ATOM 852 C C . GLY A 1 114 ? -0.130 -4.866 16.046 1.00 93.38 114 GLY A C 1
ATOM 853 O O . GLY A 1 114 ? 0.064 -6.027 15.695 1.00 93.38 114 GLY A O 1
ATOM 854 N N . ASP A 1 115 ? -1.124 -4.505 16.853 1.00 91.75 115 ASP A N 1
ATOM 855 C CA . ASP A 1 115 ? -2.090 -5.433 17.436 1.00 91.75 115 ASP A CA 1
ATOM 856 C C . ASP A 1 115 ? -3.470 -4.801 17.639 1.00 91.75 115 ASP A C 1
ATOM 858 O O . ASP A 1 115 ? -3.640 -3.580 17.544 1.00 91.75 115 ASP A O 1
ATOM 862 N N . HIS A 1 116 ? -4.445 -5.653 17.964 1.00 88.06 116 HIS A N 1
ATOM 863 C CA . HIS A 1 116 ? -5.736 -5.261 18.511 1.00 88.06 116 HIS A CA 1
ATOM 864 C C . HIS A 1 116 ? -6.275 -6.329 19.488 1.00 88.06 116 HIS A C 1
ATOM 866 O O . HIS A 1 116 ? -5.895 -7.497 19.397 1.00 88.06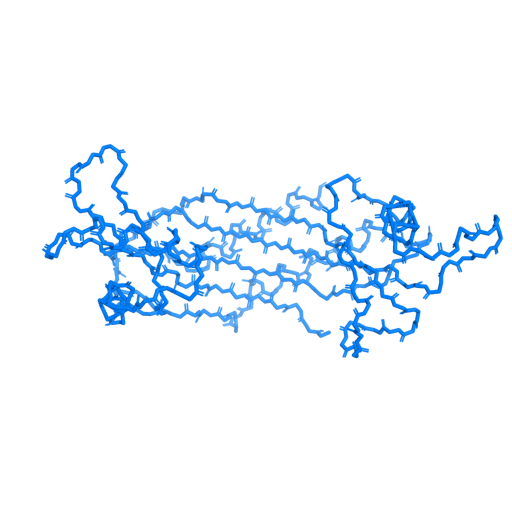 116 HIS A O 1
ATOM 872 N N . PRO A 1 117 ? -7.135 -5.952 20.456 1.00 86.94 117 PRO A N 1
ATOM 873 C CA . PRO A 1 117 ? -7.652 -6.878 21.470 1.00 86.94 117 PRO A CA 1
ATOM 874 C C . PRO A 1 117 ? -8.934 -7.608 21.038 1.00 86.94 117 PRO A C 1
ATOM 876 O O . PRO A 1 117 ? -9.383 -8.525 21.727 1.00 86.94 117 PRO A O 1
ATOM 879 N N . GLY A 1 118 ? -9.564 -7.150 19.953 1.00 84.62 118 GLY A N 1
ATOM 880 C CA . GLY A 1 118 ? -10.837 -7.657 19.461 1.00 84.62 118 GLY A CA 1
ATOM 881 C C . GLY A 1 118 ? -10.771 -9.125 19.050 1.00 84.62 118 GLY A C 1
ATOM 882 O O . GLY A 1 118 ? -9.775 -9.603 18.517 1.00 84.62 118 GLY A O 1
ATOM 883 N N . THR A 1 119 ? -11.858 -9.850 19.295 1.00 90.75 119 THR A N 1
ATOM 884 C CA . THR A 1 119 ? -11.994 -11.272 18.923 1.00 90.75 119 THR A CA 1
ATOM 885 C C . THR A 1 119 ? -13.294 -11.562 18.186 1.00 90.75 119 THR A C 1
ATOM 887 O O . THR A 1 119 ? -13.479 -12.670 17.686 1.00 90.75 119 THR A O 1
ATOM 890 N N . ARG A 1 120 ? -14.208 -10.584 18.098 1.00 94.88 120 ARG A N 1
ATOM 891 C CA . ARG A 1 120 ? -15.482 -10.737 17.399 1.00 94.88 120 ARG A CA 1
ATOM 892 C C . ARG A 1 120 ? -15.217 -10.753 15.891 1.00 94.88 120 ARG A C 1
ATOM 894 O O . ARG A 1 120 ? -14.789 -9.728 15.369 1.00 94.88 120 ARG A O 1
ATOM 901 N N . PRO A 1 121 ? -15.488 -11.851 15.168 1.00 92.38 121 PRO A N 1
ATOM 902 C CA . PRO A 1 121 ? -15.227 -11.894 13.734 1.00 92.38 121 PRO A CA 1
ATOM 903 C C . PRO A 1 121 ? -15.998 -10.800 12.987 1.00 92.38 121 PRO A C 1
ATOM 905 O O . PRO A 1 121 ? -17.172 -10.554 13.280 1.00 92.38 121 PRO A O 1
ATOM 908 N N . ALA A 1 122 ? -15.347 -10.170 12.014 1.00 91.69 122 ALA A N 1
ATOM 909 C CA . ALA A 1 122 ? -15.945 -9.210 11.097 1.00 91.69 122 ALA A CA 1
ATOM 910 C C . ALA A 1 122 ? -15.678 -9.614 9.643 1.00 91.69 122 ALA A C 1
ATOM 912 O O . ALA A 1 122 ? -14.684 -10.269 9.334 1.00 91.69 122 ALA A O 1
ATOM 913 N N . ALA A 1 123 ? -16.591 -9.238 8.748 1.00 91.12 123 ALA A N 1
ATOM 914 C CA . ALA A 1 123 ? -16.366 -9.393 7.318 1.00 91.12 123 ALA A CA 1
ATOM 915 C C . ALA A 1 123 ? -15.368 -8.337 6.833 1.00 91.12 123 ALA A C 1
ATOM 917 O O . ALA A 1 123 ? -15.356 -7.210 7.331 1.00 91.12 123 ALA A O 1
ATOM 918 N N . ILE A 1 124 ? -14.554 -8.698 5.843 1.00 93.38 124 ILE A N 1
ATOM 919 C CA . ILE A 1 124 ? -13.649 -7.744 5.214 1.00 93.38 124 ILE A CA 1
ATOM 920 C C . ILE A 1 124 ? -14.425 -6.776 4.319 1.00 93.38 124 ILE A C 1
ATOM 922 O O . ILE A 1 124 ? -15.089 -7.177 3.364 1.00 93.38 124 ILE A O 1
ATOM 926 N N . GLU A 1 125 ? -14.305 -5.490 4.628 1.00 95.75 125 GLU A N 1
ATOM 927 C CA . GLU A 1 125 ? -14.780 -4.386 3.801 1.00 95.75 125 GLU A CA 1
ATOM 928 C C . GLU A 1 125 ? -13.587 -3.489 3.478 1.00 95.75 125 GLU A C 1
ATOM 930 O O . GLU A 1 125 ? -12.850 -3.080 4.379 1.00 95.75 125 GLU A O 1
ATOM 935 N N . LEU A 1 126 ? -13.371 -3.209 2.193 1.00 96.50 126 LEU A N 1
ATOM 936 C CA . LEU A 1 126 ? -12.243 -2.412 1.715 1.00 96.50 126 LEU A CA 1
ATOM 937 C C . LEU A 1 126 ? -12.711 -0.998 1.383 1.00 96.50 126 LEU A C 1
ATOM 939 O O . LEU A 1 126 ? -13.683 -0.829 0.650 1.00 96.50 126 LEU A O 1
ATOM 943 N N . ASP A 1 127 ? -11.998 0.009 1.886 1.00 94.38 127 ASP A N 1
ATOM 944 C CA . ASP A 1 127 ? -12.184 1.399 1.454 1.00 94.38 127 ASP A CA 1
ATOM 945 C C . ASP A 1 127 ? -11.251 1.766 0.287 1.00 94.38 127 ASP A C 1
ATOM 947 O O . ASP A 1 127 ? -11.495 2.732 -0.435 1.00 94.38 127 ASP A O 1
ATOM 951 N N . MET A 1 128 ? -10.200 0.967 0.088 1.00 95.50 128 MET A N 1
ATOM 952 C CA . MET A 1 128 ? -9.226 1.096 -0.983 1.00 95.50 128 MET A CA 1
ATOM 953 C C . MET A 1 128 ? -8.633 -0.277 -1.307 1.00 95.50 128 MET A C 1
ATOM 955 O O . MET A 1 128 ? -8.220 -1.017 -0.416 1.00 95.50 128 MET A O 1
ATOM 959 N N . CYS A 1 129 ? -8.532 -0.599 -2.590 1.00 96.25 129 CYS A N 1
ATOM 960 C CA . CYS A 1 129 ? -7.737 -1.714 -3.086 1.00 96.25 129 CYS A CA 1
ATOM 961 C C . CYS A 1 129 ? -7.215 -1.326 -4.461 1.00 96.25 129 CYS A C 1
ATOM 963 O O . CYS A 1 129 ? -7.991 -0.879 -5.305 1.00 96.25 129 CYS A O 1
ATOM 965 N N . LEU A 1 130 ? -5.900 -1.380 -4.642 1.00 93.94 130 LEU A N 1
ATOM 966 C CA . LEU A 1 130 ? -5.274 -0.924 -5.866 1.00 93.94 130 LEU A CA 1
ATOM 967 C C . LEU A 1 130 ? -3.929 -1.606 -6.076 1.00 93.94 130 LEU A C 1
ATOM 969 O O . LEU A 1 130 ? -3.100 -1.635 -5.170 1.00 93.94 130 LEU A O 1
ATOM 973 N N . ALA A 1 131 ? -3.676 -2.038 -7.303 1.00 93.69 131 ALA A N 1
ATOM 974 C CA . ALA A 1 131 ? -2.359 -2.419 -7.784 1.00 93.69 131 ALA A CA 1
ATOM 975 C C . ALA A 1 131 ? -2.029 -1.583 -9.026 1.00 93.69 131 ALA A C 1
ATOM 977 O O . ALA A 1 131 ? -2.894 -1.384 -9.880 1.00 93.69 131 ALA A O 1
ATOM 978 N N . ARG A 1 132 ? -0.819 -1.017 -9.103 1.00 91.62 132 ARG A N 1
ATOM 979 C CA . ARG A 1 132 ? -0.371 -0.234 -10.263 1.00 91.62 132 ARG A CA 1
ATOM 980 C C . ARG A 1 132 ? 1.132 -0.358 -10.488 1.00 91.62 132 ARG A C 1
ATOM 982 O O . ARG A 1 132 ? 1.891 -0.368 -9.515 1.00 91.62 132 ARG A O 1
ATOM 989 N N . PRO A 1 133 ? 1.573 -0.351 -11.751 1.00 92.50 133 PRO A N 1
ATOM 990 C CA . PRO A 1 133 ? 2.964 -0.094 -12.068 1.00 92.50 133 PRO A CA 1
ATOM 991 C C . PRO A 1 133 ? 3.392 1.289 -11.569 1.00 92.50 133 PRO A C 1
ATOM 993 O O . PRO A 1 133 ? 2.651 2.267 -11.688 1.00 92.50 133 PRO A O 1
ATOM 996 N N . GLN A 1 134 ? 4.598 1.372 -11.026 1.00 92.94 134 GLN A N 1
ATOM 997 C CA . GLN A 1 134 ? 5.283 2.617 -10.725 1.00 92.94 134 GLN A CA 1
ATOM 998 C C . GLN A 1 134 ? 6.524 2.720 -11.591 1.00 92.94 134 GLN A C 1
ATOM 1000 O O . GLN A 1 134 ? 7.265 1.752 -11.754 1.00 92.94 134 GLN A O 1
ATOM 1005 N N . TRP A 1 135 ? 6.733 3.916 -12.123 1.00 95.12 135 TRP A N 1
ATOM 1006 C CA . TRP A 1 135 ? 7.816 4.235 -13.034 1.00 95.12 135 TRP A CA 1
ATOM 1007 C C . TRP A 1 135 ? 8.712 5.286 -12.395 1.00 95.12 135 TRP A C 1
ATOM 1009 O O . TRP A 1 135 ? 8.229 6.235 -11.770 1.00 95.12 135 TRP A O 1
ATOM 1019 N N . CYS A 1 136 ? 10.018 5.136 -12.550 1.00 93.62 136 CYS A N 1
ATOM 1020 C CA . CYS A 1 136 ? 10.980 6.147 -12.141 1.00 93.62 136 CYS A CA 1
ATOM 1021 C C . CYS A 1 136 ? 12.152 6.198 -13.119 1.00 93.62 136 CYS A C 1
ATOM 1023 O O . CYS A 1 136 ? 12.447 5.220 -13.806 1.00 93.62 136 CYS A O 1
ATOM 1025 N N . SER A 1 137 ? 12.826 7.341 -13.183 1.00 92.50 137 SER A N 1
ATOM 1026 C CA . SER A 1 137 ? 14.110 7.465 -13.867 1.00 92.50 137 SER A CA 1
ATOM 1027 C C . SER A 1 137 ? 15.246 7.620 -12.859 1.00 92.50 137 SER A C 1
ATOM 1029 O O . SER A 1 137 ? 15.078 8.162 -11.760 1.00 92.50 137 SER A O 1
ATOM 1031 N N . ARG A 1 138 ? 16.415 7.102 -13.242 1.00 91.44 138 ARG A N 1
ATOM 1032 C CA . ARG A 1 138 ? 17.698 7.268 -12.548 1.00 91.44 138 ARG A CA 1
ATOM 1033 C C . ARG A 1 138 ? 18.797 7.546 -13.569 1.00 91.44 138 ARG A C 1
ATOM 1035 O O . ARG A 1 138 ? 18.626 7.139 -14.716 1.00 91.44 138 ARG A O 1
ATOM 1042 N N . PRO A 1 139 ? 19.938 8.137 -13.174 1.00 89.56 139 PRO A N 1
ATOM 1043 C CA . PRO A 1 139 ? 21.114 8.188 -14.039 1.00 89.56 139 PRO A CA 1
ATOM 1044 C C . PRO A 1 139 ? 21.521 6.787 -14.512 1.00 89.56 139 PRO A C 1
ATOM 1046 O O . PRO A 1 139 ? 21.360 5.806 -13.774 1.00 89.56 139 PRO A O 1
ATOM 1049 N N . ALA A 1 140 ? 22.057 6.683 -15.726 1.00 89.31 140 ALA A N 1
ATOM 1050 C CA . ALA A 1 140 ? 22.492 5.404 -16.266 1.00 89.31 140 ALA A CA 1
ATOM 1051 C C . ALA A 1 140 ? 23.531 4.728 -15.354 1.00 89.31 140 ALA A C 1
ATOM 1053 O O . ALA A 1 140 ? 24.383 5.364 -14.732 1.00 89.31 140 ALA A O 1
ATOM 1054 N N . GLY A 1 141 ? 23.436 3.403 -15.234 1.00 86.62 141 GLY A N 1
ATOM 1055 C CA . GLY A 1 141 ? 24.322 2.613 -14.373 1.00 86.62 141 GLY A CA 1
ATOM 1056 C C . GLY A 1 141 ? 24.026 2.711 -12.869 1.00 86.62 141 GLY A C 1
ATOM 1057 O O . GLY A 1 141 ? 24.637 1.975 -12.091 1.00 86.62 141 GLY A O 1
ATOM 1058 N N . VAL A 1 142 ? 23.071 3.546 -12.441 1.00 87.94 142 VAL A N 1
ATOM 1059 C CA . VAL A 1 142 ? 22.609 3.600 -11.047 1.00 87.94 142 VAL A CA 1
ATOM 1060 C C . VAL A 1 142 ? 21.451 2.622 -10.850 1.00 87.94 142 VAL A C 1
ATOM 1062 O O . VAL A 1 142 ? 20.346 2.817 -11.355 1.00 87.94 142 VAL A O 1
ATOM 1065 N N . GLY A 1 143 ? 21.715 1.553 -10.097 1.00 87.81 143 GLY A N 1
ATOM 1066 C CA . GLY A 1 143 ? 20.701 0.570 -9.708 1.00 87.81 143 GLY A CA 1
ATOM 1067 C C . GLY A 1 143 ? 19.763 1.053 -8.587 1.00 87.81 143 GLY A C 1
ATOM 1068 O O . GLY A 1 143 ? 19.985 2.123 -8.018 1.00 87.81 143 GLY A O 1
ATOM 1069 N N . PRO A 1 144 ? 18.755 0.243 -8.209 1.00 83.94 144 PRO A N 1
ATOM 1070 C CA . PRO A 1 144 ? 17.732 0.601 -7.219 1.00 83.94 144 PRO A CA 1
ATOM 1071 C C . PRO A 1 144 ? 18.282 0.992 -5.844 1.00 83.94 144 PRO A C 1
ATOM 1073 O O . PRO A 1 144 ? 17.778 1.917 -5.213 1.00 83.94 144 PRO A O 1
ATOM 1076 N N . ASP A 1 145 ? 19.349 0.317 -5.409 1.00 85.19 145 ASP A N 1
ATOM 1077 C CA . ASP A 1 145 ? 20.005 0.540 -4.114 1.00 85.19 145 ASP A CA 1
ATOM 1078 C C . ASP A 1 145 ? 21.186 1.533 -4.204 1.00 85.19 145 ASP A C 1
ATOM 1080 O O . ASP A 1 145 ? 21.910 1.750 -3.229 1.00 85.19 145 ASP A O 1
ATOM 1084 N N . GLY A 1 146 ? 21.430 2.107 -5.388 1.00 83.94 146 GLY A N 1
ATOM 1085 C CA . GLY A 1 146 ? 22.519 3.049 -5.625 1.00 83.94 146 GLY A CA 1
ATOM 1086 C C . GLY A 1 146 ? 22.210 4.439 -5.052 1.00 83.94 146 GLY A C 1
ATOM 1087 O O . GLY A 1 146 ? 21.086 4.922 -5.197 1.00 83.94 146 GLY A O 1
ATOM 1088 N N . PRO A 1 147 ? 23.183 5.127 -4.424 1.00 82.56 147 PRO A N 1
ATOM 1089 C CA . PRO A 1 147 ? 22.964 6.481 -3.935 1.00 82.56 147 PRO A CA 1
ATOM 1090 C C . PRO A 1 147 ? 22.782 7.444 -5.114 1.00 82.56 147 PRO A C 1
ATOM 1092 O O . PRO A 1 147 ? 23.658 7.563 -5.970 1.00 82.56 147 PRO A O 1
ATOM 1095 N N . THR A 1 148 ? 21.659 8.157 -5.143 1.00 81.06 148 THR A N 1
ATOM 1096 C CA . THR A 1 148 ? 21.418 9.241 -6.098 1.00 81.06 148 THR A CA 1
ATOM 1097 C C . THR A 1 148 ? 20.443 10.258 -5.517 1.00 81.06 148 THR A C 1
ATOM 1099 O O . THR A 1 148 ? 19.481 9.904 -4.839 1.00 81.06 148 THR A O 1
ATOM 1102 N N . ASP A 1 149 ? 20.701 11.532 -5.780 1.00 79.12 149 ASP A N 1
ATOM 1103 C CA . ASP A 1 149 ? 19.781 12.648 -5.566 1.00 79.12 149 ASP A CA 1
ATOM 1104 C C . ASP A 1 149 ? 18.862 12.884 -6.778 1.00 79.12 149 ASP A C 1
ATOM 1106 O O . ASP A 1 149 ? 17.962 13.719 -6.717 1.00 79.12 149 ASP A O 1
ATOM 1110 N N . ARG A 1 150 ? 19.057 12.126 -7.868 1.00 76.00 150 ARG A N 1
ATOM 1111 C CA . ARG A 1 150 ? 18.342 12.257 -9.147 1.00 76.00 150 ARG A CA 1
ATOM 1112 C C . ARG A 1 150 ? 17.417 11.069 -9.432 1.00 76.00 150 ARG A C 1
ATOM 1114 O O . ARG A 1 150 ? 17.281 10.651 -10.577 1.00 76.00 150 ARG A O 1
ATOM 1121 N N . LEU A 1 151 ? 16.794 10.512 -8.392 1.00 85.44 151 LEU A N 1
ATOM 1122 C CA . LEU A 1 151 ? 15.664 9.593 -8.547 1.00 85.44 151 LEU A CA 1
ATOM 1123 C C . LEU A 1 151 ? 14.403 10.414 -8.801 1.00 85.44 151 LEU A C 1
ATOM 1125 O O . LEU A 1 151 ? 13.988 11.181 -7.930 1.00 85.44 151 LEU A O 1
ATOM 1129 N N . ILE A 1 152 ? 13.793 10.249 -9.973 1.00 86.25 152 ILE A N 1
ATOM 1130 C CA . ILE A 1 152 ? 12.620 11.037 -10.359 1.00 86.25 152 ILE A CA 1
ATOM 1131 C C . ILE A 1 152 ? 11.427 10.107 -10.591 1.00 86.25 152 ILE A C 1
ATOM 1133 O O . ILE A 1 152 ? 11.443 9.314 -11.534 1.00 86.25 152 ILE A O 1
ATOM 1137 N N . PRO A 1 153 ? 10.382 10.170 -9.745 1.00 89.75 153 PRO A N 1
ATOM 1138 C CA . PRO A 1 153 ? 9.143 9.440 -9.982 1.00 89.75 153 PRO A CA 1
ATOM 1139 C C . PRO A 1 153 ? 8.437 9.950 -11.244 1.00 89.75 153 PRO A C 1
ATOM 1141 O O . PRO A 1 153 ? 8.156 11.142 -11.370 1.00 89.75 153 PRO A O 1
ATOM 1144 N N . LEU A 1 154 ? 8.086 9.042 -12.152 1.00 90.19 154 LEU A N 1
ATOM 1145 C CA . LEU A 1 154 ? 7.322 9.342 -13.365 1.00 90.19 154 LEU A CA 1
ATOM 1146 C C . LEU A 1 154 ? 5.832 9.123 -13.067 1.00 90.19 154 LEU A C 1
ATOM 1148 O O . LEU A 1 154 ? 5.212 8.143 -13.473 1.00 90.19 154 LEU A O 1
ATOM 1152 N N . ALA A 1 155 ? 5.281 10.008 -12.235 1.00 83.38 155 ALA A N 1
ATOM 1153 C CA . ALA A 1 155 ? 4.027 9.795 -11.510 1.00 83.38 155 ALA A CA 1
ATOM 1154 C C . ALA A 1 155 ? 2.757 10.183 -12.285 1.00 83.38 155 ALA A C 1
ATOM 1156 O O . ALA A 1 155 ? 1.828 10.745 -11.699 1.00 83.38 155 ALA A O 1
ATOM 1157 N N . ALA A 1 156 ? 2.688 9.890 -13.582 1.00 84.69 156 ALA A N 1
ATOM 1158 C CA . ALA A 1 156 ? 1.496 10.184 -14.364 1.00 84.69 156 ALA A CA 1
ATOM 1159 C C . ALA A 1 156 ? 0.752 8.895 -14.798 1.00 84.69 156 ALA A C 1
ATOM 1161 O O . ALA A 1 156 ? 1.365 7.854 -15.036 1.00 84.69 156 ALA A O 1
ATOM 1162 N N . PRO A 1 157 ? -0.598 8.915 -14.802 1.00 81.81 157 PRO A N 1
ATOM 1163 C CA . PRO A 1 157 ? -1.425 7.699 -14.742 1.00 81.81 157 PRO A CA 1
ATOM 1164 C C . PRO A 1 157 ? -1.585 6.947 -16.071 1.00 81.81 157 PRO A C 1
ATOM 1166 O O . PRO A 1 157 ? -2.007 5.797 -16.072 1.00 81.81 157 PRO A O 1
ATOM 1169 N N . TRP A 1 158 ? -1.301 7.609 -17.187 1.00 86.69 158 TRP A N 1
ATOM 1170 C CA . TRP A 1 158 ? -1.315 7.091 -18.554 1.00 86.69 158 TRP A CA 1
ATOM 1171 C C . TRP A 1 158 ? -0.024 6.384 -19.053 1.00 86.69 158 TRP A C 1
ATOM 1173 O O . TRP A 1 158 ? -0.049 5.901 -20.175 1.00 86.69 158 TRP A O 1
ATOM 1183 N N . ILE A 1 159 ? 1.073 6.279 -18.277 1.00 91.50 159 ILE A N 1
ATOM 1184 C CA . ILE A 1 159 ? 2.314 5.628 -18.723 1.00 91.50 159 ILE A CA 1
ATOM 1185 C C . ILE A 1 159 ? 2.038 4.142 -18.641 1.00 91.50 159 ILE A C 1
ATOM 1187 O O . ILE A 1 159 ? 1.878 3.568 -17.558 1.00 91.50 159 ILE A O 1
ATOM 1191 N N . THR A 1 160 ? 2.027 3.530 -19.809 1.00 90.00 160 THR A N 1
ATOM 1192 C CA . THR A 1 160 ? 1.8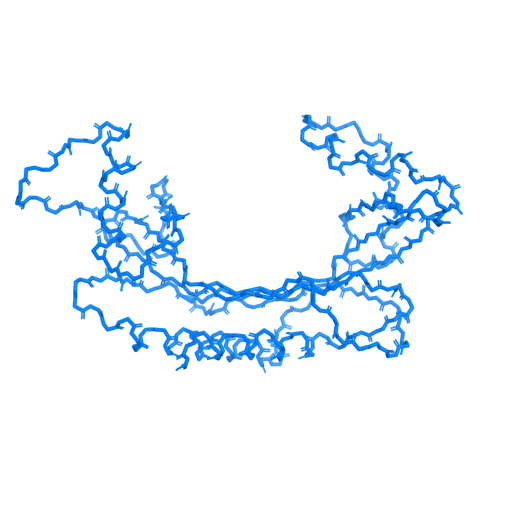82 2.091 -19.980 1.00 90.00 160 THR A CA 1
ATOM 1193 C C . THR A 1 160 ? 3.050 1.498 -20.756 1.00 90.00 160 THR A C 1
ATOM 1195 O O . THR A 1 160 ? 3.265 0.291 -20.697 1.00 90.00 160 THR A O 1
ATOM 1198 N N . THR A 1 161 ? 3.850 2.334 -21.421 1.00 92.81 161 THR A N 1
ATOM 1199 C CA . THR A 1 161 ? 4.973 1.920 -22.264 1.00 92.81 161 THR A CA 1
ATOM 1200 C C . THR A 1 161 ? 6.282 2.610 -21.883 1.00 92.81 161 THR A C 1
ATOM 1202 O O . THR A 1 161 ? 6.301 3.659 -21.240 1.00 92.81 161 THR A O 1
ATOM 1205 N N . TYR A 1 162 ? 7.401 2.031 -22.333 1.00 93.44 162 TYR A N 1
ATOM 1206 C CA . TYR A 1 162 ? 8.719 2.658 -22.214 1.00 93.44 162 TYR A CA 1
ATOM 1207 C C . TYR A 1 162 ? 8.770 4.035 -22.894 1.00 93.44 162 TYR A C 1
ATOM 1209 O O . TYR A 1 162 ? 9.298 4.975 -22.308 1.00 93.44 162 TYR A O 1
ATOM 1217 N N . GLN A 1 163 ? 8.200 4.159 -24.099 1.00 92.31 163 GLN A N 1
ATOM 1218 C CA . GLN A 1 163 ? 8.249 5.411 -24.856 1.00 92.31 163 GLN A CA 1
ATOM 1219 C C . GLN A 1 163 ? 7.490 6.529 -24.137 1.00 92.31 163 GLN A C 1
ATOM 1221 O O . GLN A 1 163 ? 8.036 7.607 -23.970 1.00 92.31 163 GLN A O 1
ATOM 1226 N N . GLU A 1 164 ? 6.290 6.258 -23.616 1.00 93.94 164 GLU A N 1
ATOM 1227 C CA . GLU A 1 164 ? 5.535 7.249 -22.834 1.00 93.94 164 GLU A CA 1
ATOM 1228 C C . GLU A 1 164 ? 6.295 7.691 -21.573 1.00 93.94 164 GLU A C 1
ATOM 1230 O O . GLU A 1 164 ? 6.243 8.860 -21.191 1.00 93.94 164 GLU A O 1
ATOM 1235 N N . ALA A 1 165 ? 7.012 6.769 -20.919 1.00 92.38 165 ALA A N 1
ATOM 1236 C CA . ALA A 1 165 ? 7.828 7.089 -19.750 1.00 92.38 165 ALA A CA 1
ATOM 1237 C C . ALA A 1 165 ? 9.021 7.983 -20.112 1.00 92.38 165 ALA A C 1
ATOM 1239 O O . ALA A 1 165 ? 9.332 8.927 -19.381 1.00 92.38 165 ALA A O 1
ATOM 1240 N N . LEU A 1 166 ? 9.672 7.685 -21.237 1.00 90.56 166 LEU A N 1
ATOM 1241 C CA . LEU A 1 166 ? 10.784 8.464 -21.764 1.00 90.56 166 LEU A CA 1
ATOM 1242 C C . LEU A 1 166 ? 10.326 9.865 -22.189 1.00 90.56 166 LEU A C 1
ATOM 1244 O O . LEU A 1 166 ? 10.925 10.848 -21.759 1.00 90.56 166 LEU A O 1
ATOM 1248 N N . ASP A 1 167 ? 9.232 9.956 -22.945 1.00 89.50 167 ASP A N 1
ATOM 1249 C CA . ASP A 1 167 ? 8.653 11.220 -23.408 1.00 89.50 167 ASP A CA 1
ATOM 1250 C C . ASP A 1 167 ? 8.275 12.108 -22.217 1.00 89.50 167 ASP A C 1
ATOM 1252 O O . ASP A 1 167 ? 8.660 13.272 -22.163 1.00 89.50 167 ASP A O 1
ATOM 1256 N N . TYR A 1 168 ? 7.617 11.551 -21.193 1.00 89.44 168 TYR A N 1
ATOM 1257 C CA . TYR A 1 168 ? 7.292 12.307 -19.981 1.00 89.44 168 TYR A CA 1
ATOM 1258 C C . TYR A 1 168 ? 8.529 12.813 -19.240 1.00 89.44 168 TYR A C 1
ATOM 1260 O O . TYR A 1 168 ? 8.544 13.945 -18.756 1.00 89.44 168 TYR A O 1
ATOM 1268 N N . TYR A 1 169 ? 9.570 11.985 -19.131 1.00 88.12 169 TYR A N 1
ATOM 1269 C CA . TYR A 1 169 ? 10.821 12.421 -18.523 1.00 88.12 169 TYR A CA 1
ATOM 1270 C C . TYR A 1 169 ? 11.433 13.598 -19.292 1.00 88.12 169 TYR A C 1
ATOM 1272 O O . TYR A 1 169 ? 11.833 14.586 -18.676 1.00 88.12 169 TYR A O 1
ATOM 1280 N N . ILE A 1 170 ? 11.485 13.518 -20.620 1.00 84.69 170 ILE A N 1
ATOM 1281 C CA . ILE A 1 170 ? 12.080 14.562 -21.457 1.00 84.69 170 ILE A CA 1
ATOM 1282 C C . ILE A 1 170 ? 11.245 15.848 -21.385 1.00 84.69 170 ILE A C 1
ATOM 1284 O O . ILE A 1 170 ? 11.769 16.911 -21.031 1.00 84.69 170 ILE A O 1
ATOM 1288 N N . ASP A 1 171 ? 9.949 15.746 -21.678 1.00 79.56 171 ASP A N 1
ATOM 1289 C CA . ASP A 1 171 ? 9.075 16.894 -21.915 1.00 79.56 171 ASP A CA 1
ATOM 1290 C C . ASP A 1 171 ? 8.677 17.622 -20.630 1.00 79.56 171 ASP A C 1
ATOM 1292 O O . ASP A 1 171 ? 8.672 18.856 -20.587 1.00 79.56 171 ASP A O 1
ATOM 1296 N N . GLU A 1 172 ? 8.382 16.875 -19.567 1.00 75.69 172 GLU A N 1
ATOM 1297 C CA . GLU A 1 172 ? 7.778 17.428 -18.350 1.00 75.69 172 GLU A CA 1
ATOM 1298 C C . GLU A 1 172 ? 8.772 17.571 -17.193 1.00 75.69 172 GLU A C 1
ATOM 1300 O O . GLU A 1 172 ? 8.472 18.241 -16.201 1.00 75.69 172 GLU A O 1
ATOM 1305 N N . LEU A 1 173 ? 9.964 16.970 -17.289 1.00 74.94 173 LEU A N 1
ATOM 1306 C CA . LEU A 1 173 ? 10.940 16.977 -16.196 1.00 74.94 173 LEU A CA 1
ATOM 1307 C C . LEU A 1 173 ? 12.290 17.557 -16.622 1.00 74.94 173 LEU A C 1
ATOM 1309 O O . LEU A 1 173 ? 12.708 18.572 -16.065 1.00 74.94 173 LEU A O 1
ATOM 1313 N N . ALA A 1 174 ? 12.970 16.968 -17.606 1.00 72.12 174 ALA A N 1
ATOM 1314 C CA . ALA A 1 174 ? 14.318 17.380 -17.998 1.00 72.12 174 ALA A CA 1
ATOM 1315 C C . ALA A 1 174 ? 14.357 18.823 -18.532 1.00 72.12 174 ALA A C 1
ATOM 1317 O O . ALA A 1 174 ? 15.125 19.653 -18.035 1.00 72.12 174 ALA A O 1
ATOM 1318 N N . ILE A 1 175 ? 13.470 19.162 -19.475 1.00 68.50 175 ILE A N 1
ATOM 1319 C CA . ILE A 1 175 ? 13.409 20.507 -20.067 1.00 68.50 175 ILE A CA 1
ATOM 1320 C C . ILE A 1 175 ? 13.060 21.581 -19.014 1.00 68.50 175 ILE A C 1
ATOM 1322 O O . ILE A 1 175 ? 13.773 22.588 -18.939 1.00 68.50 175 ILE A O 1
ATOM 1326 N N . PRO A 1 176 ? 12.034 21.410 -18.152 1.00 71.00 176 PRO A N 1
ATOM 1327 C CA . PRO A 1 176 ? 11.760 22.358 -17.067 1.00 71.00 176 PRO A CA 1
ATOM 1328 C C . PRO A 1 176 ? 12.885 22.500 -16.031 1.00 71.00 176 PRO A C 1
ATOM 1330 O O . PRO A 1 176 ? 13.023 23.567 -15.432 1.00 71.00 176 PRO A O 1
ATOM 1333 N N . MET A 1 177 ? 13.709 21.465 -15.832 1.00 71.88 177 MET A N 1
ATOM 1334 C CA . MET A 1 177 ? 14.906 21.523 -14.978 1.00 71.88 177 MET A CA 1
ATOM 1335 C C . MET A 1 177 ? 16.103 22.225 -15.644 1.00 71.88 177 MET A C 1
ATOM 1337 O O . MET A 1 177 ? 17.147 22.386 -15.010 1.00 71.88 177 MET A O 1
ATOM 1341 N N . GLY A 1 178 ? 15.951 22.693 -16.887 1.00 67.12 178 GLY A N 1
ATOM 1342 C CA . GLY A 1 178 ? 16.982 23.417 -17.627 1.00 67.12 178 GLY A CA 1
ATOM 1343 C C . GLY A 1 178 ? 18.006 22.512 -18.308 1.00 67.12 178 GLY A C 1
ATOM 1344 O O . GLY A 1 178 ? 19.071 23.000 -18.693 1.00 67.12 178 GLY A O 1
ATOM 1345 N N . GLU A 1 179 ? 17.710 21.218 -18.454 1.00 71.44 179 GLU A N 1
ATOM 1346 C CA . GLU A 1 179 ? 18.530 20.333 -19.277 1.00 71.44 179 GLU A CA 1
ATOM 1347 C C . GLU A 1 179 ? 18.378 20.718 -20.758 1.00 71.44 179 GLU A C 1
ATOM 1349 O O . GLU A 1 179 ? 17.293 21.141 -21.184 1.00 71.44 179 GLU A O 1
ATOM 1354 N N . PRO A 1 180 ? 19.466 20.661 -21.550 1.00 63.47 180 PRO A N 1
ATOM 1355 C CA . PRO A 1 180 ? 19.380 20.946 -22.971 1.00 63.47 180 PRO A CA 1
ATOM 1356 C C . PRO A 1 180 ? 18.384 19.982 -23.613 1.00 63.47 180 PRO A C 1
ATOM 1358 O O . PRO A 1 180 ? 18.364 18.796 -23.295 1.00 63.47 180 PRO A O 1
ATOM 1361 N N . ARG A 1 181 ? 17.569 20.490 -24.543 1.00 63.62 181 ARG A N 1
ATOM 1362 C CA . ARG A 1 181 ? 16.859 19.597 -25.457 1.00 63.62 181 ARG A CA 1
ATOM 1363 C C . ARG A 1 181 ? 17.923 18.824 -26.216 1.00 63.62 181 ARG A C 1
ATOM 1365 O O . ARG A 1 181 ? 18.705 19.445 -26.935 1.00 63.62 181 ARG A O 1
ATOM 1372 N N . TRP A 1 182 ? 17.967 17.517 -26.008 1.00 63.38 182 TRP A N 1
ATOM 1373 C CA . TRP A 1 182 ? 18.781 16.635 -26.821 1.00 63.38 182 TRP A CA 1
ATOM 1374 C C . TRP A 1 182 ? 18.380 16.839 -28.288 1.00 63.38 182 TRP A C 1
ATOM 1376 O O . TRP A 1 182 ? 17.190 16.862 -28.612 1.00 63.38 182 TRP A O 1
ATOM 1386 N N . GLU A 1 183 ? 19.361 17.104 -29.154 1.00 58.03 183 GLU A N 1
ATOM 1387 C CA . GLU A 1 183 ? 19.142 17.021 -30.602 1.00 58.03 183 GLU A CA 1
ATOM 1388 C C . GLU A 1 183 ? 18.799 15.561 -30.944 1.00 58.03 183 GLU A C 1
ATOM 1390 O O . GLU A 1 183 ? 19.149 14.672 -30.169 1.00 58.03 183 GLU A O 1
ATOM 1395 N N . ASP A 1 184 ? 18.109 15.325 -32.068 1.00 55.16 184 ASP A N 1
ATOM 1396 C CA . ASP A 1 184 ? 17.376 14.088 -32.429 1.00 55.16 184 ASP A CA 1
ATOM 1397 C C . ASP A 1 184 ? 18.154 12.741 -32.328 1.00 55.16 184 ASP A 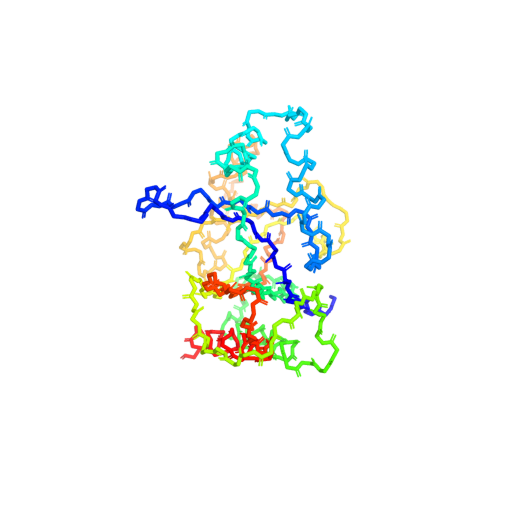C 1
ATOM 1399 O O . ASP A 1 184 ? 17.564 11.687 -32.555 1.00 55.16 184 ASP A O 1
ATOM 1403 N N . ASP A 1 185 ? 19.435 12.744 -31.940 1.00 54.31 185 ASP A N 1
ATOM 1404 C CA . ASP A 1 185 ? 20.333 11.587 -31.889 1.00 54.31 185 ASP A CA 1
ATOM 1405 C C . ASP A 1 185 ? 21.033 11.338 -30.524 1.00 54.31 185 ASP A C 1
ATOM 1407 O O . ASP A 1 185 ? 21.770 10.355 -30.401 1.00 54.31 185 ASP A O 1
ATOM 1411 N N . GLU A 1 186 ? 20.850 12.177 -29.491 1.00 63.41 186 GLU A N 1
ATOM 1412 C CA . GLU A 1 186 ? 21.428 11.927 -28.153 1.00 63.41 186 GLU A CA 1
ATOM 1413 C C . GLU A 1 186 ? 20.371 11.390 -27.174 1.00 63.41 186 GLU A C 1
ATOM 1415 O O . GLU A 1 186 ? 19.509 12.123 -26.697 1.00 63.41 186 GLU A O 1
ATOM 1420 N N . GLU A 1 187 ? 20.437 10.096 -26.840 1.00 65.56 187 GLU A N 1
ATOM 1421 C CA . GLU A 1 187 ? 19.597 9.539 -25.774 1.00 65.56 187 GLU A CA 1
ATOM 1422 C C . GLU A 1 187 ? 19.998 10.130 -24.408 1.00 65.56 187 GLU A C 1
ATOM 1424 O O . GLU A 1 187 ? 21.195 10.269 -24.118 1.00 65.56 187 GLU A O 1
ATOM 1429 N N . PRO A 1 188 ? 19.028 10.460 -23.535 1.00 72.00 188 PRO A N 1
ATOM 1430 C CA . PRO A 1 188 ? 19.340 10.920 -22.192 1.00 72.00 188 PRO A CA 1
ATOM 1431 C C . PRO A 1 188 ? 20.068 9.814 -21.416 1.00 72.00 188 PRO A C 1
ATOM 1433 O O . PRO A 1 188 ? 19.676 8.648 -21.471 1.00 72.00 188 PRO A O 1
ATOM 1436 N N . ASP A 1 189 ? 21.108 10.182 -20.660 1.00 85.62 189 ASP A N 1
ATOM 1437 C CA . ASP A 1 189 ? 21.945 9.257 -19.874 1.00 85.62 189 ASP A CA 1
ATOM 1438 C C . ASP A 1 189 ? 21.216 8.766 -18.606 1.00 85.62 189 ASP A C 1
ATOM 1440 O O . ASP A 1 189 ? 21.618 9.007 -17.462 1.00 85.62 189 ASP A O 1
ATOM 1444 N N . ILE A 1 190 ? 20.077 8.108 -18.816 1.00 89.31 190 ILE A N 1
ATOM 1445 C CA . ILE A 1 190 ? 19.184 7.599 -17.785 1.00 89.31 190 ILE A CA 1
ATOM 1446 C C . ILE A 1 190 ? 18.811 6.140 -18.029 1.00 89.31 190 ILE A C 1
ATOM 1448 O O . ILE A 1 190 ? 18.847 5.611 -19.135 1.00 89.31 190 ILE A O 1
ATOM 1452 N N . THR A 1 191 ? 18.382 5.477 -16.965 1.00 93.31 191 THR A N 1
ATOM 1453 C CA . THR A 1 191 ? 17.653 4.214 -17.036 1.00 93.31 191 THR A CA 1
ATOM 1454 C C . THR A 1 191 ? 16.249 4.430 -16.492 1.00 93.31 191 THR A C 1
ATOM 1456 O O . THR A 1 191 ? 16.074 4.958 -15.390 1.00 93.31 191 THR A O 1
ATOM 1459 N N . ILE A 1 192 ? 15.250 3.999 -17.263 1.00 94.75 192 ILE A N 1
ATOM 1460 C CA . ILE A 1 192 ? 13.865 3.908 -16.805 1.00 94.75 192 ILE A CA 1
ATOM 1461 C C . ILE A 1 192 ? 13.714 2.608 -16.020 1.00 94.75 192 ILE A C 1
ATOM 1463 O O . ILE A 1 192 ? 14.113 1.538 -16.477 1.00 94.75 192 ILE A O 1
ATOM 1467 N N . TRP A 1 193 ? 13.139 2.703 -14.832 1.00 95.38 193 TRP A N 1
ATOM 1468 C CA . TRP A 1 193 ? 12.871 1.584 -13.944 1.00 95.38 193 TRP A CA 1
ATOM 1469 C C . TRP A 1 193 ? 11.375 1.459 -13.700 1.00 95.38 193 TRP A C 1
ATOM 1471 O O . TRP A 1 193 ? 10.645 2.455 -13.673 1.00 95.38 193 TRP A O 1
ATOM 1481 N N . ARG A 1 194 ? 10.933 0.220 -13.490 1.00 94.88 194 ARG A N 1
ATOM 1482 C CA . ARG A 1 194 ? 9.539 -0.111 -13.210 1.00 94.88 194 ARG A CA 1
ATOM 1483 C C . ARG A 1 194 ? 9.433 -1.120 -12.076 1.00 94.88 194 ARG A C 1
ATOM 1485 O O . ARG A 1 194 ? 10.132 -2.133 -12.088 1.00 94.88 194 ARG A O 1
ATOM 1492 N N . CYS A 1 195 ? 8.518 -0.894 -11.145 1.00 94.38 195 CYS A N 1
ATOM 1493 C CA . CYS A 1 195 ? 8.065 -1.885 -10.164 1.00 94.38 195 CYS A CA 1
ATOM 1494 C C . CYS A 1 195 ? 6.537 -1.953 -10.126 1.00 94.38 195 CYS A C 1
ATOM 1496 O O . CYS A 1 195 ? 5.853 -1.075 -10.649 1.00 94.38 195 CYS A O 1
ATOM 1498 N N . LEU A 1 196 ? 5.996 -2.983 -9.485 1.00 94.75 196 LEU A N 1
ATOM 1499 C CA . LEU A 1 196 ? 4.596 -3.042 -9.099 1.00 94.75 196 LEU A CA 1
ATOM 1500 C C . LEU A 1 196 ? 4.474 -2.572 -7.649 1.00 94.75 196 LEU A C 1
ATOM 1502 O O . LEU A 1 196 ? 5.117 -3.124 -6.753 1.00 94.75 196 LEU A O 1
ATOM 1506 N N . ALA A 1 197 ? 3.609 -1.588 -7.420 1.00 94.25 197 ALA A N 1
ATOM 1507 C CA . ALA A 1 197 ? 3.182 -1.192 -6.088 1.00 94.25 197 ALA A CA 1
ATOM 1508 C C . ALA A 1 197 ? 1.693 -1.489 -5.931 1.00 94.25 197 ALA A C 1
ATOM 1510 O O . ALA A 1 197 ? 0.867 -1.099 -6.762 1.00 94.25 197 ALA A O 1
ATOM 1511 N N . ALA A 1 198 ? 1.336 -2.169 -4.851 1.00 96.12 198 ALA A N 1
ATOM 1512 C CA . ALA A 1 198 ? -0.045 -2.493 -4.557 1.00 96.12 198 ALA A CA 1
ATOM 1513 C C . ALA A 1 198 ? -0.354 -2.266 -3.081 1.00 96.12 198 ALA A C 1
ATOM 1515 O O . ALA A 1 198 ? 0.497 -2.444 -2.211 1.00 96.12 198 ALA A O 1
ATOM 1516 N N . GLN A 1 199 ? -1.585 -1.854 -2.806 1.00 97.31 199 GLN A N 1
ATOM 1517 C CA . GLN A 1 199 ? -2.068 -1.612 -1.459 1.00 97.31 199 GLN A CA 1
ATOM 1518 C C . GLN A 1 199 ? -3.551 -1.936 -1.320 1.00 97.31 199 GLN A C 1
ATOM 1520 O O . GLN A 1 199 ? -4.346 -1.741 -2.241 1.00 97.31 199 GLN A O 1
ATOM 1525 N N . ALA A 1 200 ? -3.933 -2.385 -0.133 1.00 98.06 200 ALA A N 1
ATOM 1526 C CA . ALA A 1 200 ? -5.322 -2.548 0.261 1.00 98.06 200 ALA A CA 1
ATOM 1527 C C . ALA A 1 200 ? -5.511 -1.999 1.667 1.00 98.06 200 ALA A C 1
ATOM 1529 O O . ALA A 1 200 ? -4.667 -2.201 2.536 1.00 98.06 200 ALA A O 1
ATOM 1530 N N . ARG A 1 201 ? -6.629 -1.322 1.900 1.00 97.44 201 ARG A N 1
ATOM 1531 C CA . ARG A 1 201 ? -6.978 -0.795 3.210 1.00 97.44 201 ARG A CA 1
ATOM 1532 C C . ARG A 1 201 ? -8.427 -1.112 3.528 1.00 97.44 201 ARG A C 1
ATOM 1534 O O . ARG A 1 201 ? -9.313 -1.008 2.675 1.00 97.44 201 ARG A O 1
ATOM 1541 N N . THR A 1 202 ? -8.656 -1.546 4.759 1.00 97.31 202 THR A N 1
ATOM 1542 C CA . THR A 1 202 ? -10.006 -1.820 5.244 1.00 97.31 202 THR A CA 1
ATOM 1543 C C . THR A 1 202 ? -10.754 -0.521 5.536 1.00 97.31 202 THR A C 1
ATOM 1545 O O . THR A 1 202 ? -10.159 0.515 5.848 1.00 97.31 202 THR A O 1
ATOM 1548 N N . ALA A 1 203 ? -12.083 -0.591 5.538 1.00 94.94 203 ALA A N 1
ATOM 1549 C CA . ALA A 1 203 ? -12.899 0.378 6.259 1.00 94.94 203 ALA A CA 1
ATOM 1550 C C . ALA A 1 203 ? -12.507 0.425 7.756 1.00 94.94 203 ALA A C 1
ATOM 1552 O O . ALA A 1 203 ? -11.727 -0.400 8.239 1.00 94.94 203 ALA A O 1
ATOM 1553 N N . LEU A 1 204 ? -13.029 1.410 8.500 1.00 92.06 204 LEU A N 1
ATOM 1554 C CA . LEU A 1 204 ? -12.817 1.483 9.952 1.00 92.06 204 LEU A CA 1
ATOM 1555 C C . LEU A 1 204 ? -13.413 0.251 10.635 1.00 92.06 204 LEU A C 1
ATOM 1557 O O . LEU A 1 204 ? -14.598 -0.031 10.477 1.00 92.06 204 LEU A O 1
ATOM 1561 N N . ILE A 1 205 ? -12.594 -0.422 11.433 1.00 94.31 205 ILE A N 1
ATOM 1562 C CA . ILE A 1 205 ? -12.951 -1.595 12.221 1.00 94.31 205 ILE A CA 1
ATOM 1563 C C . ILE A 1 205 ? -13.072 -1.160 13.682 1.00 94.31 205 ILE A C 1
ATOM 1565 O O . ILE A 1 205 ? -12.190 -0.484 14.219 1.00 94.31 205 ILE A O 1
ATOM 1569 N N . ASP A 1 206 ? -14.171 -1.526 14.337 1.00 92.75 206 ASP A N 1
ATOM 1570 C CA . ASP A 1 206 ? -14.335 -1.286 15.773 1.00 92.75 206 ASP A CA 1
ATOM 1571 C C . ASP A 1 206 ? -13.281 -2.070 16.582 1.00 92.75 206 ASP A C 1
ATOM 1573 O O . ASP A 1 206 ? -12.885 -3.168 16.199 1.00 92.75 206 ASP A O 1
ATOM 1577 N N . GLU A 1 207 ? -12.824 -1.536 17.720 1.00 93.00 207 GLU A N 1
ATOM 1578 C CA . GLU A 1 207 ? -11.741 -2.150 18.516 1.00 93.00 207 GLU A CA 1
ATOM 1579 C C . GLU A 1 207 ? -12.023 -3.582 19.011 1.00 93.00 207 GLU A C 1
ATOM 1581 O O . GLU A 1 207 ? -11.085 -4.322 19.317 1.00 93.00 207 GLU A O 1
ATOM 1586 N N . ASP A 1 208 ? -13.298 -3.967 19.115 1.00 92.94 208 ASP A N 1
ATOM 1587 C CA . ASP A 1 208 ? -13.745 -5.284 19.572 1.00 92.94 208 ASP A CA 1
ATOM 1588 C C . ASP A 1 208 ? -13.890 -6.305 18.428 1.00 92.94 208 ASP A C 1
ATOM 1590 O O . ASP A 1 208 ? -13.979 -7.512 18.688 1.00 92.94 208 ASP A O 1
ATOM 1594 N N . ALA A 1 209 ? -13.884 -5.833 17.179 1.00 94.75 209 ALA A N 1
ATOM 1595 C CA . ALA A 1 209 ? -13.918 -6.659 15.984 1.00 94.75 209 ALA A CA 1
ATOM 1596 C C . ALA A 1 209 ? -12.525 -7.197 15.611 1.00 94.75 209 ALA A C 1
ATOM 1598 O O . ALA A 1 209 ? -11.494 -6.688 16.050 1.00 94.75 209 ALA A O 1
ATOM 1599 N N . HIS A 1 210 ? -12.517 -8.272 14.824 1.00 94.19 210 HIS A N 1
ATOM 1600 C CA . HIS A 1 210 ? -11.330 -8.947 14.318 1.00 94.19 210 HIS A CA 1
ATOM 1601 C C . HIS A 1 210 ? -11.496 -9.284 12.839 1.00 94.19 210 HIS A C 1
ATOM 1603 O O . HIS A 1 210 ? -12.490 -9.897 12.437 1.00 94.19 210 HIS A O 1
ATOM 1609 N N . ILE A 1 211 ? -10.481 -8.923 12.061 1.00 94.06 211 ILE A N 1
ATOM 1610 C CA . ILE A 1 211 ? -10.263 -9.365 10.687 1.00 94.06 211 ILE A CA 1
ATOM 1611 C C . ILE A 1 211 ? -8.875 -9.994 10.670 1.00 94.06 211 ILE A C 1
ATOM 1613 O O . ILE A 1 211 ? -7.926 -9.381 11.160 1.00 94.06 211 ILE A O 1
ATOM 1617 N N . ASP A 1 212 ? -8.761 -11.199 10.117 1.00 92.94 212 ASP A N 1
ATOM 1618 C CA . ASP A 1 212 ? -7.470 -11.856 9.939 1.00 92.94 212 ASP A CA 1
ATOM 1619 C C . ASP A 1 212 ? -6.650 -11.068 8.895 1.00 92.94 212 ASP A C 1
ATOM 1621 O O . ASP A 1 212 ? -7.129 -10.875 7.773 1.00 92.94 212 ASP A O 1
ATOM 1625 N N . PRO A 1 213 ? -5.423 -10.604 9.201 1.00 94.44 213 PRO A N 1
ATOM 1626 C CA . PRO A 1 213 ? -4.551 -9.962 8.216 1.00 94.44 213 PRO A CA 1
ATOM 1627 C C . PRO A 1 213 ? -4.352 -10.789 6.934 1.00 94.44 213 PRO A C 1
ATOM 1629 O O . PRO A 1 213 ? -4.207 -10.219 5.849 1.00 94.44 213 PRO A O 1
ATOM 1632 N N . ALA A 1 214 ? -4.427 -12.122 7.015 1.00 93.81 214 ALA A N 1
ATOM 1633 C CA . ALA A 1 214 ? -4.380 -12.997 5.847 1.00 93.81 214 ALA A CA 1
ATOM 1634 C C . ALA A 1 214 ? -5.581 -12.804 4.899 1.00 93.81 214 ALA A C 1
ATOM 1636 O O . ALA A 1 214 ? -5.462 -13.039 3.695 1.00 93.81 214 ALA A O 1
ATOM 1637 N N . ASP A 1 215 ? -6.738 -12.355 5.391 1.00 95.12 215 ASP A N 1
ATOM 1638 C CA . ASP A 1 215 ? -7.898 -12.028 4.553 1.00 95.12 215 ASP A CA 1
ATOM 1639 C C . ASP A 1 215 ? -7.611 -10.801 3.686 1.00 95.12 215 ASP A C 1
ATOM 1641 O O . ASP A 1 215 ? -7.920 -10.803 2.490 1.00 95.12 215 ASP A O 1
ATOM 1645 N N . LEU A 1 216 ? -6.958 -9.786 4.262 1.00 96.75 216 LEU A N 1
ATOM 1646 C CA . LEU A 1 216 ? -6.544 -8.585 3.538 1.00 96.75 216 LEU A CA 1
ATOM 1647 C C . LEU A 1 216 ? -5.441 -8.894 2.521 1.00 96.75 216 LEU A C 1
ATOM 1649 O O . LEU A 1 216 ? -5.538 -8.459 1.372 1.00 96.75 216 LEU A O 1
ATOM 1653 N N . ALA A 1 217 ? -4.443 -9.697 2.902 1.00 96.81 217 ALA A N 1
ATOM 1654 C CA . ALA A 1 217 ? -3.397 -10.151 1.985 1.00 96.81 217 ALA A CA 1
ATOM 1655 C C . ALA A 1 217 ? -3.989 -10.887 0.770 1.00 96.81 217 ALA A C 1
ATOM 1657 O O . ALA A 1 217 ? -3.636 -10.602 -0.375 1.00 96.81 217 ALA A O 1
ATOM 1658 N N . ARG A 1 218 ? -4.958 -11.785 1.004 1.00 96.12 218 ARG A N 1
ATOM 1659 C CA . ARG A 1 218 ? -5.669 -12.502 -0.066 1.00 96.12 218 ARG A CA 1
ATOM 1660 C C . ARG A 1 218 ? -6.500 -11.574 -0.944 1.00 96.12 218 ARG A C 1
ATOM 1662 O O . ARG A 1 218 ? -6.567 -11.802 -2.151 1.00 96.12 218 ARG A O 1
ATOM 1669 N N . ALA A 1 219 ? -7.141 -10.557 -0.372 1.00 96.12 219 ALA A N 1
ATOM 1670 C CA . ALA A 1 219 ? -7.885 -9.575 -1.152 1.00 96.12 219 ALA A CA 1
ATOM 1671 C C . ALA A 1 219 ? -6.956 -8.775 -2.080 1.00 96.12 219 ALA A C 1
ATOM 1673 O O . ALA A 1 219 ? -7.246 -8.654 -3.268 1.00 96.12 219 ALA A O 1
ATOM 1674 N N . LEU A 1 220 ? -5.802 -8.331 -1.575 1.00 97.19 220 LEU A N 1
ATOM 1675 C CA . LEU A 1 220 ? -4.805 -7.624 -2.379 1.00 97.19 220 LEU A CA 1
ATOM 1676 C C . LEU A 1 220 ? -4.196 -8.515 -3.475 1.00 97.19 220 LEU A C 1
ATOM 1678 O O . LEU A 1 220 ? -4.057 -8.082 -4.615 1.00 97.19 220 LEU A O 1
ATOM 1682 N N . ALA A 1 221 ? -3.899 -9.780 -3.171 1.00 96.81 221 ALA A N 1
ATOM 1683 C CA . ALA A 1 221 ? -3.402 -10.737 -4.162 1.00 96.81 221 ALA A CA 1
ATOM 1684 C C . ALA A 1 221 ? -4.399 -10.971 -5.315 1.00 96.81 221 ALA A C 1
ATOM 1686 O O . ALA A 1 221 ? -3.991 -11.132 -6.468 1.00 96.81 221 ALA A O 1
ATOM 1687 N N . ARG A 1 222 ? -5.710 -10.958 -5.028 1.00 95.75 222 ARG A N 1
ATOM 1688 C CA . ARG A 1 222 ? -6.755 -11.039 -6.063 1.00 95.75 222 ARG A CA 1
ATOM 1689 C C . ARG A 1 222 ? -6.769 -9.809 -6.961 1.00 95.75 222 ARG A C 1
ATOM 1691 O O . ARG A 1 222 ? -6.884 -9.979 -8.167 1.00 95.75 222 ARG A O 1
ATOM 1698 N N . GLU A 1 223 ? -6.623 -8.615 -6.392 1.00 95.69 223 GLU A N 1
ATOM 1699 C CA . GLU A 1 223 ? -6.546 -7.373 -7.171 1.00 95.69 223 GLU A CA 1
ATOM 1700 C C . GLU A 1 223 ? -5.327 -7.377 -8.100 1.00 95.69 223 GLU A C 1
ATOM 1702 O O . GLU A 1 223 ? -5.457 -7.118 -9.291 1.00 95.69 223 GLU A O 1
ATOM 1707 N N . ILE A 1 224 ? -4.157 -7.775 -7.586 1.00 96.38 224 ILE A N 1
ATOM 1708 C CA . ILE A 1 224 ? -2.933 -7.925 -8.390 1.00 96.38 224 ILE A CA 1
ATOM 1709 C C . ILE A 1 224 ? -3.149 -8.908 -9.545 1.00 96.38 224 ILE A C 1
ATOM 1711 O O . ILE A 1 224 ? -2.732 -8.647 -10.670 1.00 96.38 224 ILE A O 1
ATOM 1715 N N . THR A 1 225 ? -3.818 -10.031 -9.279 1.00 94.56 225 THR A N 1
ATOM 1716 C CA . THR A 1 225 ? -4.140 -11.008 -10.327 1.00 94.56 225 THR A CA 1
ATOM 1717 C C . THR A 1 225 ? -5.060 -10.385 -11.379 1.00 94.56 225 THR A C 1
ATOM 1719 O O . THR A 1 225 ? -4.795 -10.517 -12.563 1.00 94.56 225 THR A O 1
ATOM 1722 N N . ALA A 1 226 ? -6.103 -9.662 -10.961 1.00 90.38 226 ALA A N 1
ATOM 1723 C CA . ALA A 1 226 ? -7.103 -9.098 -11.865 1.00 90.38 226 ALA A CA 1
ATOM 1724 C C . ALA A 1 226 ? -6.545 -8.034 -12.823 1.00 90.38 226 ALA A C 1
ATOM 1726 O O . ALA A 1 226 ? -7.066 -7.890 -13.923 1.00 90.38 226 ALA A O 1
ATOM 1727 N N . ILE A 1 227 ? -5.509 -7.291 -12.423 1.00 84.88 227 ILE A N 1
ATOM 1728 C CA . ILE A 1 227 ? -4.884 -6.271 -13.281 1.00 84.88 227 ILE A CA 1
ATOM 1729 C C . ILE A 1 227 ? -3.783 -6.823 -14.199 1.00 84.88 227 ILE A C 1
ATOM 1731 O O . ILE A 1 227 ? -3.286 -6.088 -15.047 1.00 84.88 227 ILE A O 1
ATOM 1735 N N . THR A 1 228 ? -3.368 -8.080 -14.004 1.00 81.38 228 THR A N 1
ATOM 1736 C CA . THR A 1 228 ? -2.275 -8.720 -14.763 1.00 81.38 228 THR A CA 1
ATOM 1737 C C . THR A 1 228 ? -2.736 -9.886 -15.644 1.00 81.38 228 THR A C 1
ATOM 1739 O O . THR A 1 228 ? -1.911 -10.497 -16.322 1.00 81.38 228 THR A O 1
ATOM 1742 N N . THR A 1 229 ? -4.042 -10.177 -15.668 1.00 72.38 229 THR A N 1
ATOM 1743 C CA . THR A 1 229 ? -4.701 -11.170 -16.540 1.00 72.38 229 THR A CA 1
ATOM 1744 C C . THR A 1 229 ? -5.760 -10.524 -17.412 1.00 72.38 229 THR A C 1
ATOM 1746 O O . THR A 1 229 ? -5.859 -10.904 -18.598 1.00 72.38 229 THR A O 1
#

Radius of gyration: 21.63 Å; chains: 1; bounding box: 48×41×60 Å

pLDDT: mean 88.37, std 9.98, range [50.25, 98.06]

Sequence (229 aa):
MAARAQIDHEWMARGATPPDNPPVVGLEATSRAQAPQALRRLRTETPRSEFAMIMASPAWRIPEGAEVYCYRLHAQVITDEAPVGPTTDLDALDAAQAAQAIAALSDPGLIIIGDHPGTRPAAIELDMCLARPQWCSRPAGVGPDGPTDRLIPLAAPWITTYQEALDYYIDELAIPMGEPRWEDDEEPDITIWRCLAAQARTALIDEDAHIDPADLARALAREITAITT

Secondary structure (DSSP, 8-state):
---EEEEEEEEEEEESS-SSS--EEEES-SSTTTHHHHHHHHHHSPPSSHHHHHHHHHHHHS-TT-EEEEEEEEEEEEPPPEEE-TT--HHHHHHHHHHHHHHHHT-TT-EEE------EE----EEEEEEEEEEEEEETT--TTS--S--EE---TT--SHHHHHHHIIIIIITTTT-----TT---SEEEEEEEEEEEEEPPEETTEE--HHHHHHHHHHHHHHHH-

Organism: NCBI:txid2737173